Protein AF-A0A1Q8Y9C7-F1 (afdb_monomer_lite)

Foldseek 3Di:
DPPQDALVNDDPQLLVQLVVLVVVVPDDLVVSLVSSCVSSVHLVDDAAEPEEAEAECVVDPVCSPVVCVVVVVVQFLVQQQDAFNYKYWYWYQDPPRFIKIAMWTYRRPSPGTQPQRHPDIDRDDDDSRVSSSSSVSVVSVSSNVNSVQVVLQVLLLCLCVVVVDDAQDKQADFQDDDPDTFRIKGFHDADNNSSKTWIWTHHPPDPDTDIDIDRSNVVCVRSVVPDDD

Secondary structure (DSSP, 8-state):
-PPPPPGGGS-HHHHHHHHHHHHTT--SHHHHHHHHHHHHTS-SS--EEEEEEEE-GGG-TTTHHHHHHHHHHHHHHHHHTSPTTEEEEEEEEEGGGEEEEEEEEB-SSSSSB-TTTTT-EESS---HHHHHHHHHHHHHHHHHHHHHHHHHHHHHHHHHHHHT--TT-EEEEEEEETTEEEEEEEEEEEETTTTEEEEEEE-TT---EEEEEEEHHHHHHHTTTTS--

pLDDT: mean 89.14, std 10.24, range [36.0, 98.06]

Radius of gyration: 24.66 Å; chains: 1; bounding box: 60×43×64 Å

Sequence (229 aa):
MKSNPSLSDFPAAMVLACEAAIAAKLFYEDEFKAFVFKHMGGFGCESVLIVTLTLDEQVAAKDLWQSNRVLSKQLAAKVVASPRGHYALVRMILEGGRVSTKAYVSDGCGEGLATGGSFDSHDSDPLGQKVLERMIGYEIYQCRKAVEARNFQALCVDAIDRFKLAVGFVHKGAFSCGSGIFSTVVISEVFSESGSVKLHMTKRGSAKRYELTLGAHVFAERANLFAPV

Organism: NCBI:txid1111071

Structure (mmCIF, N/CA/C/O backbone):
data_AF-A0A1Q8Y9C7-F1
#
_entry.id   AF-A0A1Q8Y9C7-F1
#
loop_
_atom_site.group_PDB
_atom_site.id
_atom_site.type_symbol
_atom_site.label_atom_id
_atom_site.label_alt_id
_atom_site.label_comp_id
_atom_site.label_asym_id
_atom_site.label_entity_id
_atom_site.label_seq_id
_atom_site.pdbx_PDB_ins_code
_atom_site.Cartn_x
_atom_site.Cartn_y
_atom_site.Cartn_z
_atom_site.occupancy
_atom_site.B_iso_or_equiv
_atom_site.auth_seq_id
_atom_site.auth_comp_id
_atom_site.auth_asym_id
_atom_site.auth_atom_id
_atom_site.pdbx_PDB_model_num
ATOM 1 N N . MET A 1 1 ? 0.651 14.867 -0.160 1.00 36.00 1 MET A N 1
ATOM 2 C CA . MET A 1 1 ? 0.339 13.440 0.064 1.00 36.00 1 MET A CA 1
ATOM 3 C C . MET A 1 1 ? -0.629 13.027 -1.028 1.00 36.00 1 MET A C 1
ATOM 5 O O . MET A 1 1 ? -1.661 13.674 -1.131 1.00 36.00 1 MET A O 1
ATOM 9 N N . LYS A 1 2 ? -0.286 12.051 -1.883 1.00 49.41 2 LYS A N 1
ATOM 10 C CA . LYS A 1 2 ? -1.305 11.412 -2.733 1.00 49.41 2 LYS A CA 1
ATOM 11 C C . LYS A 1 2 ? -2.323 10.742 -1.797 1.00 49.41 2 LYS A C 1
ATOM 13 O O . LYS A 1 2 ? -1.925 10.283 -0.725 1.00 49.41 2 LYS A O 1
ATOM 18 N N . SER A 1 3 ? -3.603 10.763 -2.159 1.00 59.19 3 SER A N 1
ATOM 19 C CA . SER A 1 3 ? -4.651 9.994 -1.481 1.00 59.19 3 SER A CA 1
ATOM 20 C C . SER A 1 3 ? -4.219 8.533 -1.328 1.00 59.19 3 SER A C 1
ATOM 22 O O . SER A 1 3 ? -3.414 8.040 -2.123 1.00 59.19 3 SER A O 1
ATOM 24 N N . ASN A 1 4 ? -4.729 7.838 -0.305 1.00 70.75 4 ASN A N 1
ATOM 25 C CA . ASN A 1 4 ? -4.560 6.387 -0.242 1.00 70.75 4 ASN A CA 1
ATOM 26 C C . ASN A 1 4 ? -5.074 5.788 -1.562 1.00 70.75 4 ASN A C 1
ATOM 28 O O . ASN A 1 4 ? -6.158 6.188 -1.996 1.00 70.75 4 ASN A O 1
ATOM 32 N N . PRO A 1 5 ? -4.304 4.900 -2.209 1.00 79.12 5 PRO A N 1
ATOM 33 C CA . PRO A 1 5 ? -4.702 4.335 -3.487 1.00 79.12 5 PRO A CA 1
ATOM 34 C C . PRO A 1 5 ? -6.006 3.550 -3.325 1.00 79.12 5 PRO A C 1
ATOM 36 O O . PRO A 1 5 ? -6.176 2.797 -2.361 1.00 79.12 5 PRO A O 1
ATOM 39 N N . SER A 1 6 ? -6.929 3.759 -4.257 1.00 88.00 6 SER A N 1
ATOM 40 C CA . SER A 1 6 ? -8.182 3.018 -4.350 1.00 88.00 6 SER A CA 1
ATOM 41 C C . SER A 1 6 ? -7.930 1.673 -5.030 1.00 88.00 6 SER A C 1
ATOM 43 O O . SER A 1 6 ? -7.042 1.543 -5.868 1.00 88.00 6 SER A O 1
ATOM 45 N N . LEU A 1 7 ? -8.738 0.654 -4.726 1.00 91.56 7 LEU A N 1
ATOM 46 C CA . LEU A 1 7 ? -8.643 -0.635 -5.425 1.00 91.56 7 LEU A CA 1
ATOM 47 C C . LEU A 1 7 ? -8.954 -0.528 -6.923 1.00 91.56 7 LEU A C 1
ATOM 49 O O . LEU A 1 7 ? -8.473 -1.348 -7.698 1.00 91.56 7 LEU A O 1
ATOM 53 N N . SER A 1 8 ? -9.713 0.494 -7.326 1.00 90.44 8 SER A N 1
ATOM 54 C CA . SER A 1 8 ? -9.965 0.821 -8.735 1.00 90.44 8 SER A CA 1
ATOM 55 C C . SER A 1 8 ? -8.711 1.248 -9.497 1.00 90.44 8 SER A C 1
ATOM 57 O O . SER A 1 8 ? -8.727 1.242 -10.723 1.00 90.44 8 SER A O 1
ATOM 59 N N . ASP A 1 9 ? -7.643 1.617 -8.786 1.00 87.12 9 ASP A N 1
ATOM 60 C CA . ASP A 1 9 ? -6.397 2.098 -9.384 1.00 87.12 9 ASP A CA 1
ATOM 61 C C . ASP A 1 9 ? -5.494 0.934 -9.835 1.00 87.12 9 ASP A C 1
ATOM 63 O O . ASP A 1 9 ? -4.462 1.157 -10.467 1.00 87.12 9 ASP A O 1
ATOM 67 N N . PHE A 1 10 ? -5.861 -0.315 -9.512 1.00 89.75 10 PHE A N 1
ATOM 68 C CA . PHE A 1 10 ? -5.069 -1.508 -9.808 1.00 89.75 10 PHE A CA 1
ATOM 69 C C . PHE A 1 10 ? -5.777 -2.443 -10.799 1.00 89.75 10 PHE A C 1
ATOM 71 O O . PHE A 1 10 ? -7.006 -2.546 -10.796 1.00 89.75 10 PHE A O 1
ATOM 78 N N . PRO A 1 11 ? -5.022 -3.207 -11.615 1.00 90.06 11 PRO A N 1
ATOM 79 C CA . PRO A 1 11 ? -5.602 -4.244 -12.461 1.00 90.06 11 PRO A CA 1
ATOM 80 C C . PRO A 1 11 ? -6.385 -5.274 -11.638 1.00 90.06 11 PRO A C 1
ATOM 82 O O . PRO A 1 11 ? -5.891 -5.765 -10.622 1.00 90.06 11 PRO A O 1
ATOM 85 N N . ALA A 1 12 ? -7.560 -5.688 -12.120 1.00 92.88 12 ALA A N 1
ATOM 86 C CA . ALA A 1 12 ? -8.410 -6.657 -11.419 1.00 92.88 12 ALA A CA 1
ATOM 87 C C . ALA A 1 12 ? -7.674 -7.969 -11.080 1.00 92.88 12 ALA A C 1
ATOM 89 O O . ALA A 1 12 ? -7.828 -8.502 -9.984 1.00 92.88 12 ALA A O 1
ATOM 90 N N . ALA A 1 13 ? -6.811 -8.452 -11.981 1.00 94.31 13 ALA A N 1
ATOM 91 C CA . ALA A 1 13 ? -5.976 -9.630 -11.739 1.00 94.31 13 ALA A CA 1
ATOM 92 C C . ALA A 1 13 ? -5.002 -9.447 -10.559 1.00 94.31 13 ALA A C 1
ATOM 94 O O . ALA A 1 13 ? -4.782 -10.390 -9.804 1.00 94.31 13 ALA A O 1
ATOM 95 N N . MET A 1 14 ? -4.452 -8.241 -10.365 1.00 95.00 14 MET A N 1
ATOM 96 C CA . MET A 1 14 ? -3.584 -7.928 -9.225 1.00 95.00 14 MET A CA 1
ATOM 97 C C . MET A 1 14 ? -4.383 -7.922 -7.921 1.00 95.00 14 MET A C 1
ATOM 99 O O . MET A 1 14 ? -3.947 -8.525 -6.944 1.00 95.00 14 MET A O 1
ATOM 103 N N . VAL A 1 15 ? -5.569 -7.304 -7.921 1.00 96.38 15 VAL A N 1
ATOM 104 C CA . VAL A 1 15 ? -6.456 -7.273 -6.747 1.00 96.38 15 VAL A CA 1
ATOM 105 C C . VAL A 1 15 ? -6.829 -8.692 -6.316 1.00 96.38 15 VAL A C 1
ATOM 107 O O . VAL A 1 15 ? -6.601 -9.053 -5.163 1.00 96.38 15 VAL A O 1
ATOM 110 N N . LEU A 1 16 ? -7.306 -9.524 -7.249 1.00 96.50 16 LEU A N 1
ATOM 111 C CA . LEU A 1 16 ? -7.665 -10.923 -6.981 1.00 96.50 16 LEU A CA 1
ATOM 112 C C . LEU A 1 16 ? -6.467 -11.744 -6.482 1.00 96.50 16 LEU A C 1
ATOM 114 O O . LEU A 1 16 ? -6.594 -12.546 -5.557 1.00 96.50 16 LEU A O 1
ATOM 118 N N . ALA A 1 17 ? -5.283 -11.534 -7.061 1.00 97.25 17 ALA A N 1
ATOM 119 C CA . ALA A 1 17 ? -4.068 -12.214 -6.632 1.00 97.25 17 ALA A CA 1
ATOM 120 C C . ALA A 1 17 ? -3.621 -11.781 -5.223 1.00 97.25 17 ALA A C 1
ATOM 122 O O . ALA A 1 17 ? -3.217 -12.628 -4.425 1.00 97.25 17 ALA A O 1
ATOM 123 N N . CYS A 1 18 ? -3.728 -10.490 -4.886 1.00 97.38 18 CYS A N 1
ATOM 124 C CA . CYS A 1 18 ? -3.482 -9.983 -3.535 1.00 97.38 18 CYS A CA 1
ATOM 125 C C . CYS A 1 18 ? -4.473 -10.569 -2.521 1.00 97.38 18 CYS A C 1
ATOM 127 O O . CYS A 1 18 ? -4.059 -10.988 -1.442 1.00 97.38 18 CYS A O 1
ATOM 129 N N . GLU A 1 19 ? -5.762 -10.636 -2.858 1.00 97.31 19 GLU A N 1
ATOM 130 C CA . GLU A 1 19 ? -6.787 -11.264 -2.016 1.00 97.31 19 GLU A CA 1
ATOM 131 C C . GLU A 1 19 ? -6.475 -12.743 -1.758 1.00 97.31 19 GLU A C 1
ATOM 133 O O . GLU A 1 19 ? -6.491 -13.184 -0.607 1.00 97.31 19 GLU A O 1
ATOM 138 N N . ALA A 1 20 ? -6.114 -13.492 -2.803 1.00 97.50 20 ALA A N 1
ATOM 139 C CA . ALA A 1 20 ? -5.723 -14.893 -2.687 1.00 97.50 20 ALA A 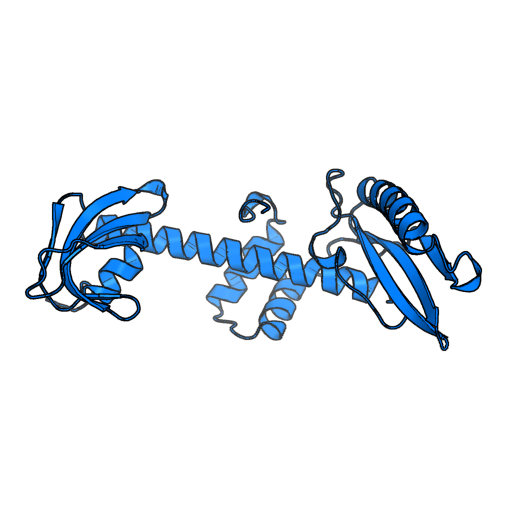CA 1
ATOM 140 C C . ALA A 1 20 ? -4.460 -15.080 -1.827 1.00 97.50 20 ALA A C 1
ATOM 142 O O . ALA A 1 20 ? -4.418 -15.977 -0.984 1.00 97.50 20 ALA A O 1
ATOM 143 N N . ALA A 1 21 ? -3.453 -14.214 -1.980 1.00 97.62 21 ALA A N 1
ATOM 144 C CA . ALA A 1 21 ? -2.228 -14.251 -1.179 1.00 97.62 21 ALA A CA 1
ATOM 145 C C . ALA A 1 21 ? -2.495 -13.980 0.314 1.00 97.62 21 ALA A C 1
ATOM 147 O O . ALA A 1 21 ? -1.948 -14.665 1.182 1.00 97.62 21 ALA A O 1
ATOM 148 N N . ILE A 1 22 ? -3.369 -13.011 0.619 1.00 96.88 22 ILE A N 1
ATOM 149 C CA . ILE A 1 22 ? -3.802 -12.707 1.991 1.00 96.88 22 ILE A CA 1
ATOM 150 C C . ILE A 1 22 ? -4.581 -13.890 2.579 1.00 96.88 22 ILE A C 1
ATOM 152 O O . ILE A 1 22 ? -4.311 -14.297 3.709 1.00 96.88 22 ILE A O 1
ATOM 156 N N . ALA A 1 23 ? -5.505 -14.483 1.816 1.00 96.69 23 ALA A N 1
ATOM 157 C CA . ALA A 1 23 ? -6.264 -15.658 2.245 1.00 96.69 23 ALA A CA 1
ATOM 158 C C . ALA A 1 23 ? -5.356 -16.874 2.514 1.00 96.69 23 ALA A C 1
ATOM 160 O O . ALA A 1 23 ? -5.581 -17.619 3.469 1.00 96.69 23 ALA A O 1
ATOM 161 N N . ALA A 1 24 ? -4.287 -17.028 1.727 1.00 96.88 24 ALA A N 1
ATOM 162 C CA . ALA A 1 24 ? -3.243 -18.031 1.925 1.00 96.88 24 ALA A CA 1
ATOM 163 C C . ALA A 1 24 ? -2.282 -17.715 3.091 1.00 96.88 24 ALA A C 1
ATOM 165 O O . ALA A 1 24 ? -1.396 -18.517 3.379 1.00 96.88 24 ALA A O 1
ATOM 166 N N . LYS A 1 25 ? -2.460 -16.579 3.784 1.00 96.06 25 LYS A N 1
ATOM 167 C CA . LYS A 1 25 ? -1.636 -16.126 4.918 1.00 96.06 25 LYS A CA 1
ATOM 168 C C . LYS A 1 25 ? -0.149 -15.998 4.574 1.00 96.06 25 LYS A C 1
ATOM 170 O O . LYS A 1 25 ? 0.713 -16.333 5.383 1.00 96.06 25 LYS A O 1
ATOM 175 N N . LEU A 1 26 ? 0.164 -15.497 3.379 1.00 95.56 26 LEU A N 1
ATOM 176 C CA . LEU A 1 26 ? 1.544 -15.192 3.006 1.00 95.56 26 LEU A CA 1
ATOM 177 C C . LEU A 1 26 ? 2.008 -13.920 3.721 1.00 95.56 26 LEU A C 1
ATOM 179 O O . LEU A 1 26 ? 1.550 -12.816 3.426 1.00 95.56 26 LEU A O 1
ATOM 183 N N . PHE A 1 27 ? 2.910 -14.078 4.689 1.00 88.44 27 PHE A N 1
ATOM 184 C CA . PHE A 1 27 ? 3.391 -12.963 5.506 1.00 88.44 27 PHE A CA 1
ATOM 185 C C . PHE A 1 27 ? 4.608 -12.268 4.891 1.00 88.44 27 PHE A C 1
ATOM 187 O O . PHE A 1 27 ? 4.658 -11.033 4.877 1.00 88.44 27 PHE A O 1
ATOM 194 N N . TYR A 1 28 ? 5.567 -13.043 4.377 1.00 92.75 28 TYR A N 1
ATOM 195 C CA . TYR A 1 28 ? 6.834 -12.527 3.863 1.00 92.75 28 TYR A CA 1
ATOM 196 C C . TYR A 1 28 ? 6.652 -11.798 2.532 1.00 92.75 28 TYR A C 1
ATOM 198 O O . TYR A 1 28 ? 5.967 -12.274 1.629 1.00 92.75 28 TYR A O 1
ATOM 206 N N . GLU A 1 29 ? 7.272 -10.622 2.415 1.00 91.31 29 GLU A N 1
ATOM 207 C CA . GLU A 1 29 ? 7.071 -9.718 1.279 1.00 91.31 29 GLU A CA 1
ATOM 208 C C . GLU A 1 29 ? 7.491 -10.345 -0.056 1.00 91.31 29 GLU A C 1
ATOM 210 O O . GLU A 1 29 ? 6.759 -10.225 -1.039 1.00 91.31 29 GLU A O 1
ATOM 215 N N . ASP A 1 30 ? 8.619 -11.054 -0.084 1.00 93.25 30 ASP A N 1
ATOM 216 C CA . ASP A 1 30 ? 9.133 -11.678 -1.306 1.00 93.25 30 ASP A CA 1
ATOM 217 C C . ASP A 1 30 ? 8.253 -12.848 -1.764 1.00 93.25 30 ASP A C 1
ATOM 219 O O . ASP A 1 30 ? 7.914 -12.942 -2.944 1.00 93.25 30 ASP A O 1
ATOM 223 N N . GLU A 1 31 ? 7.801 -13.693 -0.831 1.00 95.69 31 GLU A N 1
ATOM 224 C CA . GLU A 1 31 ? 6.862 -14.786 -1.118 1.00 95.69 31 GLU A CA 1
ATOM 225 C C . GLU A 1 31 ? 5.516 -14.249 -1.611 1.00 95.69 31 GLU A C 1
ATOM 227 O O . GLU A 1 31 ? 4.961 -14.751 -2.589 1.00 95.69 31 GLU A O 1
ATOM 232 N N . PHE A 1 32 ? 5.015 -13.186 -0.973 1.00 96.56 32 PHE A N 1
ATOM 233 C CA . PHE A 1 32 ? 3.782 -12.517 -1.369 1.00 96.56 32 PHE A CA 1
ATOM 234 C C . PHE A 1 32 ? 3.890 -11.958 -2.792 1.00 96.56 32 PHE A C 1
ATOM 236 O O . PHE A 1 32 ? 3.024 -12.214 -3.628 1.00 96.56 32 PHE A O 1
ATOM 243 N N . LYS A 1 33 ? 4.970 -11.226 -3.096 1.00 94.56 33 LYS A N 1
ATOM 244 C CA . LYS A 1 33 ? 5.211 -10.666 -4.433 1.00 94.56 33 LYS A CA 1
ATOM 245 C C . LYS A 1 33 ? 5.344 -11.760 -5.483 1.00 94.56 33 LYS A C 1
ATOM 247 O O . LYS A 1 33 ? 4.699 -11.661 -6.522 1.00 94.56 33 LYS A O 1
ATOM 252 N N . ALA A 1 34 ? 6.118 -12.810 -5.210 1.00 94.44 34 ALA A N 1
ATOM 253 C CA . ALA A 1 34 ? 6.285 -13.933 -6.127 1.00 94.44 34 ALA A CA 1
ATOM 254 C C . ALA A 1 34 ? 4.952 -14.649 -6.401 1.00 94.44 34 ALA A C 1
ATOM 256 O O . ALA A 1 34 ? 4.642 -14.966 -7.553 1.00 94.44 34 ALA A O 1
ATOM 257 N N . PHE A 1 35 ? 4.134 -14.855 -5.364 1.00 96.75 35 PHE A N 1
ATOM 258 C CA . PHE A 1 35 ? 2.802 -15.438 -5.501 1.00 96.75 35 PHE A CA 1
ATOM 259 C C . PHE A 1 35 ? 1.903 -14.571 -6.381 1.00 96.75 35 PHE A C 1
ATOM 261 O O . PHE A 1 35 ? 1.323 -15.079 -7.342 1.00 96.75 35 PHE A O 1
ATOM 268 N N . VAL A 1 36 ? 1.807 -13.273 -6.081 1.00 96.25 36 VAL A N 1
ATOM 269 C CA . VAL A 1 36 ? 0.956 -12.340 -6.830 1.00 96.25 36 VAL A CA 1
ATOM 270 C C . VAL A 1 36 ? 1.407 -12.249 -8.283 1.00 96.25 36 VAL A C 1
ATOM 272 O O . VAL A 1 36 ? 0.592 -12.399 -9.189 1.00 96.25 36 VAL A O 1
ATOM 275 N N . PHE A 1 37 ? 2.712 -12.109 -8.514 1.00 93.69 37 PHE A N 1
ATOM 276 C CA . PHE A 1 37 ? 3.293 -12.032 -9.850 1.00 93.69 37 PHE A CA 1
ATOM 277 C C . PHE A 1 37 ? 2.977 -13.271 -10.699 1.00 93.69 37 PHE A C 1
ATOM 279 O O . PHE A 1 37 ? 2.560 -13.154 -11.853 1.00 93.69 37 PHE A O 1
ATOM 286 N N . LYS A 1 38 ? 3.100 -14.467 -10.107 1.00 93.94 38 LYS A N 1
ATOM 287 C CA . LYS A 1 38 ? 2.729 -15.729 -10.759 1.00 93.94 38 LYS A CA 1
ATOM 288 C C . LYS A 1 38 ? 1.240 -15.775 -11.113 1.00 93.94 38 LYS A C 1
ATOM 290 O O . LYS A 1 38 ? 0.901 -16.191 -12.216 1.00 93.94 38 LYS A O 1
ATOM 295 N N . HIS A 1 39 ? 0.361 -15.348 -10.206 1.00 94.19 39 HIS A N 1
ATOM 296 C CA . HIS A 1 39 ? -1.092 -15.363 -10.426 1.00 94.19 39 HIS A CA 1
ATOM 297 C C . HIS A 1 39 ? -1.559 -14.318 -11.442 1.00 94.19 39 HIS A C 1
ATOM 299 O O . HIS A 1 39 ? -2.550 -14.540 -12.130 1.00 94.19 39 HIS A O 1
ATOM 305 N N . MET A 1 40 ? -0.830 -13.211 -11.577 1.00 93.56 40 MET A N 1
ATOM 306 C CA . MET A 1 40 ? -1.075 -12.210 -12.616 1.00 93.56 40 MET A CA 1
ATOM 307 C C . MET A 1 40 ? -0.631 -12.664 -14.016 1.00 93.56 40 MET A C 1
ATOM 309 O O . MET A 1 40 ? -1.033 -12.048 -14.999 1.00 93.56 40 MET A O 1
ATOM 313 N N . GLY A 1 41 ? 0.194 -13.713 -14.126 1.00 90.44 41 GLY A N 1
ATOM 314 C CA . GLY A 1 41 ? 0.745 -14.171 -15.404 1.00 90.44 41 GLY A CA 1
ATOM 315 C C . GLY A 1 41 ? 1.931 -13.341 -15.913 1.00 90.44 41 GLY A C 1
ATOM 316 O O . GLY A 1 41 ? 2.218 -13.363 -17.108 1.00 90.44 41 GLY A O 1
ATOM 317 N N . GLY A 1 42 ? 2.628 -12.616 -15.030 1.00 89.19 42 GLY A N 1
ATOM 318 C CA . GLY A 1 42 ? 3.805 -11.807 -15.366 1.00 89.19 42 GLY A CA 1
ATOM 319 C C . GLY A 1 42 ? 3.567 -10.296 -15.284 1.00 89.19 42 GLY A C 1
ATOM 320 O O . GLY A 1 42 ? 2.724 -9.825 -14.523 1.00 89.19 42 GLY A O 1
ATOM 321 N N . PHE A 1 43 ? 4.336 -9.518 -16.058 1.00 86.75 43 PHE A N 1
ATOM 322 C CA . PHE A 1 43 ? 4.332 -8.051 -15.959 1.00 86.75 43 PHE A CA 1
ATOM 323 C C . PHE A 1 43 ? 3.106 -7.369 -16.592 1.00 86.75 43 PHE A C 1
ATOM 325 O O . PH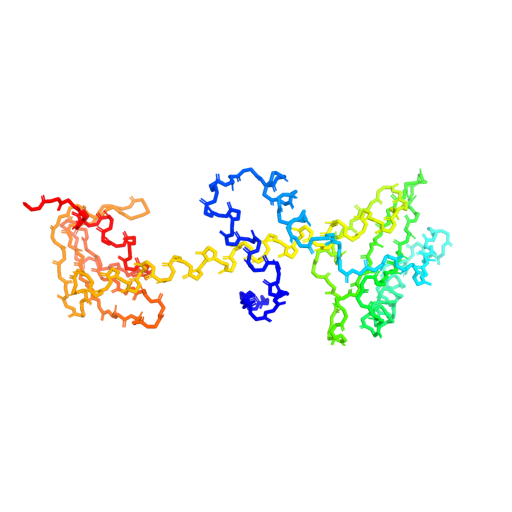E A 1 43 ? 2.850 -6.193 -16.333 1.00 86.75 43 PHE A O 1
ATOM 332 N N . GLY A 1 44 ? 2.377 -8.068 -17.469 1.00 84.62 44 GLY A N 1
ATOM 333 C CA . GLY A 1 44 ? 1.272 -7.485 -18.244 1.00 84.62 44 GLY A CA 1
ATOM 334 C C . GLY A 1 44 ? 1.698 -6.388 -19.234 1.00 84.62 44 GLY A C 1
ATOM 335 O O . GLY A 1 44 ? 0.846 -5.694 -19.778 1.00 84.62 44 GLY A O 1
ATOM 336 N N . CYS A 1 45 ? 3.003 -6.204 -19.445 1.00 88.56 45 CYS A N 1
ATOM 337 C CA . CYS A 1 45 ? 3.598 -5.260 -20.387 1.00 88.56 45 CYS A CA 1
ATOM 338 C C . CYS A 1 45 ? 5.018 -5.712 -20.763 1.00 88.56 45 CYS A C 1
ATOM 340 O O . CYS A 1 45 ? 5.644 -6.487 -20.035 1.00 88.56 45 CYS A O 1
ATOM 342 N N . GLU A 1 46 ? 5.519 -5.221 -21.894 1.00 91.19 46 GLU A N 1
ATOM 343 C CA . GLU A 1 46 ? 6.909 -5.413 -22.312 1.00 91.19 46 GLU A CA 1
ATOM 344 C C . GLU A 1 46 ? 7.787 -4.259 -21.821 1.00 91.19 46 GLU A C 1
ATOM 346 O O . GLU A 1 46 ? 7.344 -3.112 -21.726 1.00 91.19 46 GLU A O 1
ATOM 351 N N . SER A 1 47 ? 9.055 -4.553 -21.522 1.00 93.12 47 SER A N 1
ATOM 352 C CA . SER A 1 47 ? 10.021 -3.519 -21.154 1.00 93.12 47 SER A CA 1
ATOM 353 C C . SER A 1 47 ? 10.598 -2.874 -22.410 1.00 93.12 47 SER A C 1
ATOM 355 O O . SER A 1 47 ? 11.359 -3.519 -23.133 1.00 93.12 47 SER A O 1
ATOM 357 N N . VAL A 1 48 ? 10.296 -1.596 -22.637 1.00 95.38 48 VAL A N 1
ATOM 358 C CA . VAL A 1 48 ? 10.780 -0.854 -23.811 1.00 95.38 48 VAL A CA 1
ATOM 359 C C . VAL A 1 48 ? 11.611 0.345 -23.367 1.00 95.38 48 VAL A C 1
ATOM 361 O O . VAL A 1 48 ? 11.084 1.301 -22.797 1.00 95.38 48 VAL A O 1
ATOM 364 N N . LEU A 1 49 ? 12.920 0.308 -23.630 1.00 94.50 49 LEU A N 1
ATOM 365 C CA . LEU A 1 49 ? 13.802 1.446 -23.374 1.00 94.50 49 LEU A CA 1
ATOM 366 C C . LEU A 1 49 ? 13.575 2.521 -24.442 1.00 94.50 49 LEU A C 1
ATOM 368 O O . LEU A 1 49 ? 13.881 2.314 -25.612 1.00 94.50 49 LEU A O 1
ATOM 372 N N . ILE A 1 50 ? 13.088 3.686 -24.025 1.00 93.12 50 ILE A N 1
ATOM 373 C CA . ILE A 1 50 ? 12.922 4.857 -24.890 1.00 93.12 50 ILE A CA 1
ATOM 374 C C . ILE A 1 50 ? 14.287 5.490 -25.164 1.00 93.12 50 ILE A C 1
ATOM 376 O O . ILE A 1 50 ? 14.639 5.764 -26.309 1.00 93.12 50 ILE A O 1
ATOM 380 N N . VAL A 1 51 ? 15.038 5.788 -24.099 1.00 92.75 51 VAL A N 1
ATOM 381 C CA . VAL A 1 51 ? 16.328 6.481 -24.179 1.00 92.75 51 VAL A CA 1
ATOM 382 C C . VAL A 1 51 ? 17.098 6.367 -22.863 1.00 92.75 51 VAL A C 1
ATOM 384 O O . VAL A 1 51 ? 16.504 6.339 -21.782 1.00 92.75 51 VAL A O 1
ATOM 387 N N . THR A 1 52 ? 18.426 6.381 -22.964 1.00 91.19 52 THR A N 1
ATOM 388 C CA . THR A 1 52 ? 19.337 6.626 -21.840 1.00 91.19 52 THR A CA 1
ATOM 389 C C . THR A 1 52 ? 20.006 7.982 -22.033 1.00 91.19 52 THR A C 1
ATOM 391 O O . THR A 1 52 ? 20.705 8.198 -23.022 1.00 91.19 52 THR A O 1
ATOM 394 N N . LEU A 1 53 ? 19.803 8.905 -21.095 1.00 88.25 53 LEU A N 1
ATOM 395 C CA . LEU A 1 53 ? 20.522 10.177 -21.043 1.00 88.25 53 LEU A CA 1
ATOM 396 C C . LEU A 1 53 ? 21.728 10.031 -20.122 1.00 88.25 53 LEU A C 1
ATOM 398 O O . LEU A 1 53 ? 21.569 9.604 -18.982 1.00 88.25 53 LEU A O 1
ATOM 402 N N . THR A 1 54 ? 22.915 10.404 -20.598 1.00 87.94 54 THR A N 1
ATOM 403 C CA . THR A 1 54 ? 24.135 10.413 -19.778 1.00 87.94 54 THR A CA 1
ATOM 404 C C . THR A 1 54 ? 24.523 11.848 -19.445 1.00 87.94 54 THR A C 1
ATOM 406 O O . THR A 1 54 ? 24.645 12.682 -20.340 1.00 87.94 54 THR A O 1
ATOM 409 N N . LEU A 1 55 ? 24.702 12.127 -18.157 1.00 83.19 55 LEU A N 1
ATOM 410 C CA . LEU A 1 55 ? 25.205 13.386 -17.623 1.00 83.19 55 LEU A CA 1
ATOM 411 C C . LEU A 1 55 ? 26.616 13.141 -17.095 1.00 83.19 55 LEU A C 1
ATOM 413 O O . LEU A 1 55 ? 26.789 12.428 -16.106 1.00 83.19 55 LEU A O 1
ATOM 417 N N . ASP A 1 56 ? 27.599 13.709 -17.783 1.00 75.88 56 ASP A N 1
ATOM 418 C CA . ASP A 1 56 ? 28.998 13.697 -17.363 1.00 75.88 56 ASP A CA 1
ATOM 419 C C . ASP A 1 56 ? 29.292 14.946 -16.517 1.00 75.88 56 ASP A C 1
ATOM 421 O O . ASP A 1 56 ? 28.811 16.043 -16.812 1.00 75.88 56 ASP A O 1
ATOM 425 N N . GLU A 1 57 ? 30.085 14.783 -15.464 1.00 65.19 57 GLU A N 1
ATOM 426 C CA . GLU A 1 57 ? 30.586 15.855 -14.607 1.00 65.19 57 GLU A CA 1
ATOM 427 C C . GLU A 1 57 ? 31.342 16.936 -15.400 1.00 65.19 57 GLU A C 1
ATOM 429 O O . GLU A 1 57 ? 31.276 18.120 -15.053 1.00 65.19 57 GLU A O 1
ATOM 434 N N . GLN A 1 58 ? 31.956 16.566 -16.534 1.00 62.00 58 GLN A N 1
ATOM 435 C CA . GLN A 1 58 ? 32.598 17.519 -17.447 1.00 62.00 58 GLN A CA 1
ATOM 436 C C . GLN A 1 58 ? 31.614 18.520 -18.091 1.00 62.00 58 GLN A C 1
ATOM 438 O O . GLN A 1 58 ? 32.050 19.532 -18.637 1.00 62.00 58 GLN A O 1
ATOM 443 N N . VAL A 1 59 ? 30.295 18.287 -18.008 1.00 56.44 59 VAL A N 1
ATOM 444 C CA . VAL A 1 59 ? 29.263 19.098 -18.682 1.00 56.44 59 VAL A CA 1
ATOM 445 C C . VAL A 1 59 ? 28.740 20.283 -17.848 1.00 56.44 59 VAL A C 1
ATOM 447 O O . VAL A 1 59 ? 28.135 21.160 -18.449 1.00 56.44 59 VAL A O 1
ATOM 450 N N . ALA A 1 60 ? 29.005 20.398 -16.533 1.00 50.50 60 ALA A N 1
ATOM 451 C CA . ALA A 1 60 ? 29.047 21.687 -15.792 1.00 50.50 60 ALA A CA 1
ATOM 452 C C . ALA A 1 60 ? 29.041 21.496 -14.265 1.00 50.50 60 ALA A C 1
ATOM 454 O O . ALA A 1 60 ? 27.982 21.339 -13.652 1.00 50.50 60 ALA A O 1
ATOM 455 N N . ALA A 1 61 ? 30.188 21.705 -13.616 1.00 56.44 61 ALA A N 1
ATOM 456 C CA . ALA A 1 61 ? 30.324 21.709 -12.154 1.00 56.44 61 ALA A CA 1
ATOM 457 C C . ALA A 1 61 ? 29.529 22.824 -11.418 1.00 56.44 61 ALA A C 1
ATOM 459 O O . ALA A 1 61 ? 29.517 22.855 -10.189 1.00 56.44 61 ALA A O 1
ATOM 460 N N . LYS A 1 62 ? 28.841 23.734 -12.131 1.00 58.75 62 LYS A N 1
ATOM 461 C CA . LYS A 1 62 ? 27.955 24.756 -11.530 1.00 58.75 62 LYS A CA 1
ATOM 462 C C . LYS A 1 62 ? 26.457 24.576 -11.818 1.00 58.75 62 LYS A C 1
ATOM 464 O O . LYS A 1 62 ? 25.661 24.954 -10.965 1.00 58.75 62 LYS A O 1
ATOM 469 N N . ASP A 1 63 ? 26.076 23.924 -12.923 1.00 69.62 63 ASP A N 1
ATOM 470 C CA . ASP A 1 63 ? 24.673 23.816 -13.372 1.00 69.62 63 ASP A CA 1
ATOM 471 C C . ASP A 1 63 ? 24.183 22.374 -13.598 1.00 69.62 63 ASP A C 1
ATOM 473 O O . ASP A 1 63 ? 23.066 22.173 -14.087 1.00 69.62 63 ASP A O 1
ATOM 477 N N . LEU A 1 64 ? 24.959 21.352 -13.205 1.00 71.81 64 LEU A N 1
ATOM 478 C CA . LEU A 1 64 ? 24.587 19.935 -13.340 1.00 71.81 64 LEU A CA 1
ATOM 479 C C . LEU A 1 64 ? 23.194 19.647 -12.762 1.00 71.81 64 LEU A C 1
ATOM 481 O O . LEU A 1 64 ? 22.380 18.976 -13.387 1.00 71.81 64 LEU A O 1
ATOM 485 N N . TRP A 1 65 ? 22.884 20.200 -11.587 1.00 74.81 65 TRP A N 1
ATOM 486 C CA . TRP A 1 65 ? 21.599 19.992 -10.918 1.00 74.81 65 TRP A CA 1
ATOM 487 C C . TRP A 1 65 ? 20.428 20.656 -11.641 1.00 74.81 65 TRP A C 1
ATOM 489 O O . TRP A 1 65 ? 19.358 20.054 -11.754 1.00 74.81 65 TRP A O 1
ATOM 499 N N . GLN A 1 66 ? 20.616 21.879 -12.143 1.00 78.56 66 GLN A N 1
ATOM 500 C CA . GLN A 1 66 ? 19.577 22.577 -12.900 1.00 78.56 66 GLN A CA 1
ATOM 501 C C . GLN A 1 66 ? 19.339 21.889 -14.247 1.00 78.56 66 GLN A C 1
ATOM 503 O O . GLN A 1 66 ? 18.194 21.590 -14.588 1.00 78.56 66 GLN A O 1
ATOM 508 N N . SER A 1 67 ? 20.417 21.544 -14.951 1.00 76.31 67 SER A N 1
ATOM 509 C CA . SER A 1 67 ? 20.378 20.807 -16.217 1.00 76.31 67 SER A CA 1
ATOM 510 C C . SER A 1 67 ? 19.730 19.435 -16.041 1.00 76.31 67 SER A C 1
ATOM 512 O O . SER A 1 67 ? 18.816 19.084 -16.786 1.00 76.31 67 SER A O 1
ATOM 514 N N . ASN A 1 68 ? 20.102 18.696 -14.991 1.00 80.38 68 ASN A N 1
ATOM 515 C CA . ASN A 1 68 ? 19.483 17.421 -14.641 1.00 80.38 68 ASN A CA 1
ATOM 516 C C . ASN A 1 68 ? 17.987 17.583 -14.363 1.00 80.38 68 ASN A C 1
ATOM 518 O O . ASN A 1 68 ? 17.182 16.802 -14.857 1.00 80.38 68 ASN A O 1
ATOM 522 N N . ARG A 1 69 ? 17.581 18.615 -13.614 1.00 82.94 69 ARG A N 1
ATOM 523 C CA . ARG A 1 69 ? 16.165 18.869 -13.322 1.00 82.94 69 ARG A CA 1
ATOM 524 C C . ARG A 1 69 ? 15.362 19.155 -14.593 1.00 82.94 69 ARG A C 1
ATOM 526 O O . ARG A 1 69 ? 14.258 18.630 -14.732 1.00 82.94 69 ARG A O 1
ATOM 533 N N . VAL A 1 70 ? 15.892 19.971 -15.506 1.00 84.06 70 VAL A N 1
ATOM 534 C CA . VAL A 1 70 ? 15.233 20.298 -16.781 1.00 84.06 70 VAL A CA 1
ATOM 535 C C . VAL A 1 70 ? 15.135 19.061 -17.673 1.00 84.06 70 VAL A C 1
ATOM 537 O O . VAL A 1 70 ? 14.039 18.730 -18.128 1.00 84.06 70 VAL A O 1
ATOM 540 N N . LEU A 1 71 ? 16.243 18.341 -17.862 1.00 83.25 71 LEU A N 1
ATOM 541 C CA . LEU A 1 71 ? 16.295 17.133 -18.688 1.00 83.25 71 LEU A CA 1
ATOM 542 C C . LEU A 1 71 ? 15.419 16.019 -18.117 1.00 83.25 71 LEU A C 1
ATOM 544 O O . LEU A 1 71 ? 14.630 15.430 -18.848 1.00 83.25 71 LEU A O 1
ATOM 548 N N . SER A 1 72 ? 15.472 15.793 -16.805 1.00 84.94 72 SER A N 1
ATOM 549 C CA . SER A 1 72 ? 14.606 14.833 -16.115 1.00 84.94 72 SER A CA 1
ATOM 550 C C . SER A 1 72 ? 13.131 15.184 -16.285 1.00 84.94 72 SER A C 1
ATOM 552 O O . SER A 1 72 ? 12.317 14.295 -16.503 1.00 84.94 72 SER A O 1
ATOM 554 N N . LYS A 1 73 ? 12.760 16.473 -16.242 1.00 87.44 73 LYS A N 1
ATOM 555 C CA . LYS A 1 73 ? 11.370 16.904 -16.459 1.00 87.44 73 LYS A CA 1
ATOM 556 C C . LYS A 1 73 ? 10.910 16.652 -17.897 1.00 87.44 73 LYS A C 1
ATOM 558 O O . LYS A 1 73 ? 9.800 16.167 -18.101 1.00 87.44 73 LYS A O 1
ATOM 563 N N . GLN A 1 74 ? 11.745 16.971 -18.885 1.00 87.12 74 GLN A N 1
ATOM 564 C CA . GLN A 1 74 ? 11.441 16.708 -20.296 1.00 87.12 74 GLN A CA 1
ATOM 565 C C . GLN A 1 74 ? 11.345 15.207 -20.578 1.00 87.12 74 GLN A C 1
ATOM 567 O O . GLN A 1 74 ? 10.441 14.762 -21.283 1.00 87.12 74 GLN A O 1
ATOM 572 N N . LEU A 1 75 ? 12.257 14.425 -20.002 1.00 89.12 75 LEU A N 1
ATOM 573 C CA . LEU A 1 75 ? 12.273 12.980 -20.148 1.00 89.12 75 LEU A CA 1
ATOM 574 C C . LEU A 1 75 ? 11.057 12.337 -19.488 1.00 89.12 75 LEU A C 1
ATOM 576 O O . LEU A 1 75 ? 10.393 11.520 -20.117 1.00 89.12 75 LEU A O 1
ATOM 580 N N . ALA A 1 76 ? 10.728 12.753 -18.264 1.00 89.94 76 ALA A N 1
ATOM 581 C CA . ALA A 1 76 ? 9.529 12.311 -17.571 1.00 89.94 76 ALA A CA 1
ATOM 582 C C . ALA A 1 76 ? 8.285 12.571 -18.424 1.00 89.94 76 ALA A C 1
ATOM 584 O O . ALA A 1 76 ? 7.507 11.652 -18.622 1.00 89.94 76 ALA A O 1
ATOM 585 N N . ALA A 1 77 ? 8.134 13.763 -19.013 1.00 90.75 77 ALA A N 1
ATOM 586 C CA . ALA A 1 77 ? 6.996 14.060 -19.886 1.00 90.75 77 ALA A CA 1
ATOM 587 C C . ALA A 1 77 ? 6.901 13.110 -21.097 1.00 90.75 77 ALA A C 1
ATOM 589 O O . ALA A 1 77 ? 5.808 12.668 -21.441 1.00 90.75 77 ALA A O 1
ATOM 590 N N . LYS A 1 78 ? 8.036 12.746 -21.715 1.00 91.44 78 LYS A N 1
ATOM 591 C CA . LYS A 1 78 ? 8.065 11.755 -22.808 1.00 91.44 78 LYS A CA 1
ATOM 592 C C . LYS A 1 78 ? 7.666 10.358 -22.333 1.00 91.44 78 LYS A C 1
ATOM 594 O O . LYS A 1 78 ? 6.896 9.682 -23.008 1.00 91.44 78 LYS A O 1
ATOM 599 N N . VAL A 1 79 ? 8.183 9.935 -21.180 1.00 92.88 79 VAL A N 1
ATOM 600 C CA . VAL A 1 79 ? 7.865 8.625 -20.598 1.00 92.88 79 VAL A CA 1
ATOM 601 C C . VAL A 1 79 ? 6.385 8.550 -20.233 1.00 92.88 79 VAL A C 1
ATOM 603 O O . VAL A 1 79 ? 5.735 7.591 -20.615 1.00 92.88 79 VAL A O 1
ATOM 606 N N . VAL A 1 80 ? 5.829 9.576 -19.583 1.00 93.31 80 VAL A N 1
ATOM 607 C CA . VAL A 1 80 ? 4.404 9.643 -19.208 1.00 93.31 80 VAL A CA 1
ATOM 608 C C . VAL A 1 80 ? 3.484 9.465 -20.418 1.00 93.31 80 VAL A C 1
ATOM 610 O O . VAL A 1 80 ? 2.481 8.769 -20.329 1.00 93.31 80 VAL A O 1
ATOM 613 N N . ALA A 1 81 ? 3.841 10.047 -21.564 1.00 93.00 81 ALA A N 1
ATOM 614 C CA . ALA A 1 81 ? 3.072 9.913 -22.801 1.00 93.00 81 ALA A CA 1
ATOM 615 C C . ALA A 1 81 ? 3.230 8.544 -23.501 1.00 93.00 81 ALA A C 1
ATOM 617 O O . ALA A 1 81 ? 2.588 8.304 -24.521 1.00 93.00 81 ALA A O 1
ATOM 618 N N . SER A 1 82 ? 4.105 7.666 -23.005 1.00 94.06 82 SER A N 1
ATOM 619 C CA . SER A 1 82 ? 4.394 6.364 -23.616 1.00 94.06 82 SER A CA 1
ATOM 620 C C . SER A 1 82 ? 3.498 5.256 -23.044 1.00 94.06 82 SER A C 1
ATOM 622 O O . SER A 1 82 ? 3.005 5.391 -21.923 1.00 94.06 82 SER A O 1
ATOM 624 N N . PRO A 1 83 ? 3.306 4.127 -23.755 1.00 94.88 83 PRO A N 1
ATOM 625 C CA . PRO A 1 83 ? 2.575 2.984 -23.214 1.00 94.88 83 PRO A CA 1
ATOM 626 C C . PRO A 1 83 ? 3.211 2.430 -21.933 1.00 94.88 83 PRO A C 1
ATOM 628 O O . PRO A 1 83 ? 4.409 2.592 -21.684 1.00 94.88 83 PRO A O 1
ATOM 631 N N . ARG A 1 84 ? 2.414 1.712 -21.138 1.00 92.62 84 ARG A N 1
ATOM 632 C CA . ARG A 1 84 ? 2.879 1.051 -19.913 1.00 92.62 84 ARG A CA 1
ATOM 633 C C . ARG A 1 84 ? 4.109 0.177 -20.178 1.00 92.62 84 ARG A C 1
ATOM 635 O O . ARG A 1 84 ? 4.189 -0.493 -21.204 1.00 92.62 84 ARG A O 1
ATOM 642 N N . GLY A 1 85 ? 5.065 0.195 -19.252 1.00 91.31 85 GLY A N 1
ATOM 643 C CA . GLY A 1 85 ? 6.309 -0.577 -19.357 1.00 91.31 85 GLY A CA 1
ATOM 644 C C . GLY A 1 85 ? 7.399 0.077 -20.215 1.00 91.31 85 GLY A C 1
ATOM 645 O O . GLY A 1 85 ? 8.554 -0.354 -20.176 1.00 91.31 85 GLY A O 1
ATOM 646 N N . HIS A 1 86 ? 7.083 1.168 -20.923 1.00 94.88 86 HIS A N 1
ATOM 647 C CA . HIS A 1 86 ? 8.112 2.009 -21.522 1.00 94.88 86 HIS A CA 1
ATOM 648 C C . HIS A 1 86 ? 8.852 2.773 -20.431 1.00 94.88 86 HIS A C 1
ATOM 650 O O . HIS A 1 86 ? 8.242 3.308 -19.500 1.00 94.88 86 HIS A O 1
ATOM 656 N N . TYR A 1 87 ? 10.171 2.840 -20.551 1.00 94.19 87 TYR A N 1
ATOM 657 C CA . TYR A 1 87 ? 11.010 3.469 -19.549 1.00 94.19 87 TYR A CA 1
ATOM 658 C C . TYR A 1 87 ? 12.170 4.236 -20.166 1.00 94.19 87 TYR A C 1
ATOM 660 O O . TYR A 1 87 ? 12.564 4.019 -21.309 1.00 94.19 87 TYR A O 1
ATOM 668 N N . ALA A 1 88 ? 12.734 5.149 -19.390 1.00 93.62 88 ALA A N 1
ATOM 669 C CA . ALA A 1 88 ? 13.946 5.858 -19.739 1.00 93.62 88 ALA A CA 1
ATOM 670 C C . ALA A 1 88 ? 14.906 5.899 -18.558 1.00 93.62 88 ALA A C 1
ATOM 672 O O . ALA A 1 88 ? 14.490 5.828 -17.400 1.00 93.62 88 ALA A O 1
ATOM 673 N N . LEU A 1 89 ? 16.191 6.029 -18.863 1.00 91.81 89 LEU A N 1
ATOM 674 C CA . LEU A 1 89 ? 17.254 6.056 -17.871 1.00 91.81 89 LEU A CA 1
ATOM 675 C C . LEU A 1 89 ? 17.957 7.414 -17.882 1.00 91.81 89 LEU A C 1
ATOM 677 O O . LEU A 1 89 ? 18.225 7.979 -18.942 1.00 91.81 89 LEU A O 1
ATOM 681 N N . VAL A 1 90 ? 18.284 7.929 -16.701 1.00 89.69 90 VAL A N 1
ATOM 682 C CA . VAL A 1 90 ? 19.199 9.062 -16.525 1.00 89.69 90 VAL A CA 1
ATOM 683 C C . VAL A 1 90 ? 20.412 8.563 -15.767 1.00 89.69 90 VAL A C 1
ATOM 685 O O . VAL A 1 90 ? 20.346 8.331 -14.562 1.00 89.69 90 VAL A O 1
ATOM 688 N N . ARG A 1 91 ? 21.512 8.394 -16.491 1.00 89.81 91 ARG A N 1
ATOM 689 C CA . ARG A 1 91 ? 22.811 7.985 -15.977 1.00 89.81 91 ARG A CA 1
ATOM 690 C C . ARG A 1 91 ? 23.619 9.224 -15.612 1.00 89.81 91 ARG A C 1
ATOM 692 O O . ARG A 1 91 ? 23.890 10.065 -16.460 1.00 89.81 91 ARG A O 1
ATOM 699 N N . MET A 1 92 ? 24.016 9.335 -14.355 1.00 87.38 92 MET A N 1
ATOM 700 C CA . MET A 1 92 ? 24.886 10.393 -13.847 1.00 87.38 92 MET A CA 1
ATOM 701 C C . MET A 1 92 ? 26.259 9.799 -13.553 1.00 87.38 92 MET A C 1
ATOM 703 O O . MET A 1 92 ? 26.356 8.823 -12.807 1.00 87.38 92 MET A O 1
ATOM 707 N N . ILE A 1 93 ? 27.303 10.382 -14.135 1.00 86.75 93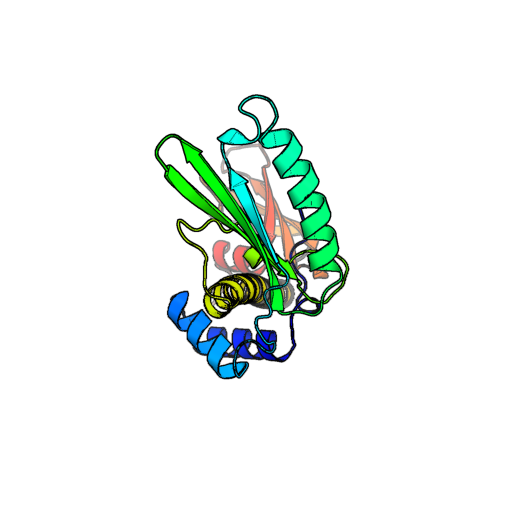 ILE A N 1
ATOM 708 C CA . ILE A 1 93 ? 28.697 10.077 -13.813 1.00 86.75 93 ILE A CA 1
ATOM 709 C C . ILE A 1 93 ? 29.155 11.139 -12.812 1.00 86.75 93 ILE A C 1
ATOM 711 O O . ILE A 1 93 ? 29.116 12.331 -13.100 1.00 86.75 93 ILE A O 1
ATOM 715 N N . LEU A 1 94 ? 29.499 10.694 -11.609 1.00 82.44 94 LEU A N 1
ATOM 716 C CA . LEU A 1 94 ? 29.924 11.513 -10.480 1.00 82.44 94 LEU A CA 1
ATOM 717 C C . LEU A 1 94 ? 31.451 11.471 -10.332 1.00 82.44 94 LEU A C 1
ATOM 719 O O . LEU A 1 94 ? 32.117 10.590 -10.890 1.00 82.44 94 LEU A O 1
ATOM 723 N N . GLU A 1 95 ? 31.971 12.357 -9.480 1.00 77.81 95 GLU A N 1
ATOM 724 C CA . GLU A 1 95 ? 33.392 12.439 -9.145 1.00 77.81 95 GLU A CA 1
ATOM 725 C C . GLU A 1 95 ? 33.979 11.074 -8.758 1.00 77.81 95 GLU A C 1
ATOM 727 O O . GLU A 1 95 ? 33.381 10.274 -8.024 1.00 77.81 95 GLU A O 1
ATOM 732 N N . GLY A 1 96 ? 35.165 10.783 -9.294 1.00 81.94 96 GLY A N 1
ATOM 733 C CA . GLY A 1 96 ? 35.833 9.495 -9.109 1.00 81.94 96 GLY A CA 1
ATOM 734 C C . GLY A 1 96 ? 35.239 8.351 -9.940 1.00 81.94 96 GLY A C 1
ATOM 735 O O . GLY A 1 96 ? 35.507 7.189 -9.640 1.00 81.94 96 GLY A O 1
ATOM 736 N N . GLY A 1 97 ? 34.430 8.654 -10.964 1.00 81.94 97 GLY A N 1
ATOM 737 C CA . GLY A 1 97 ? 33.888 7.671 -11.908 1.00 81.94 97 GLY A CA 1
ATOM 738 C C . GLY A 1 97 ? 32.704 6.864 -11.372 1.00 81.94 97 GLY A C 1
ATOM 739 O O . GLY A 1 97 ? 32.318 5.860 -11.975 1.00 81.94 97 GLY A O 1
ATOM 740 N N . ARG A 1 98 ? 32.116 7.276 -10.242 1.00 85.00 98 ARG A N 1
ATOM 741 C CA . ARG A 1 98 ? 30.922 6.628 -9.682 1.00 85.00 98 ARG A CA 1
ATOM 742 C C . ARG A 1 98 ? 29.728 6.862 -10.601 1.00 85.00 98 ARG A C 1
ATOM 744 O O . ARG A 1 98 ? 29.534 7.967 -11.092 1.00 85.00 98 ARG A O 1
ATOM 751 N N . VAL A 1 99 ? 28.902 5.842 -10.802 1.00 87.75 99 VAL A N 1
ATOM 752 C CA . VAL A 1 99 ? 27.720 5.928 -11.667 1.00 87.75 99 VAL A CA 1
ATOM 753 C C . VAL A 1 99 ? 26.460 5.819 -10.821 1.00 87.75 99 VAL A C 1
ATOM 755 O O . VAL A 1 99 ? 26.374 4.969 -9.942 1.00 87.75 99 VAL A O 1
ATOM 758 N N . SER A 1 100 ? 25.480 6.674 -11.099 1.00 88.31 100 SER A N 1
ATOM 759 C CA . SER A 1 100 ? 24.132 6.568 -10.547 1.00 88.31 100 SER A CA 1
ATOM 760 C C . SER A 1 100 ? 23.112 6.689 -11.670 1.00 88.31 100 SER A C 1
ATOM 762 O O . SER A 1 100 ? 23.021 7.728 -12.323 1.00 88.31 100 SER A O 1
ATOM 764 N N . THR A 1 101 ? 22.339 5.634 -11.894 1.00 89.88 101 THR A N 1
ATOM 765 C CA . THR A 1 101 ? 21.312 5.573 -12.933 1.00 89.88 101 THR A CA 1
ATOM 766 C C . THR A 1 101 ? 19.927 5.619 -12.301 1.00 89.88 101 THR A C 1
ATOM 768 O O . THR A 1 101 ? 19.594 4.783 -11.466 1.00 89.88 101 THR A O 1
ATOM 771 N N . LYS A 1 102 ? 19.107 6.589 -12.704 1.00 89.38 102 LYS A N 1
ATOM 772 C CA . LYS A 1 102 ? 17.693 6.703 -12.320 1.00 89.38 102 LYS A CA 1
ATOM 773 C C . LYS A 1 102 ? 16.802 6.176 -13.428 1.00 89.38 102 LYS A C 1
ATOM 775 O O . LYS A 1 102 ? 17.048 6.491 -14.592 1.00 89.38 102 LYS A O 1
ATOM 780 N N . ALA A 1 103 ? 15.761 5.436 -13.071 1.00 91.75 103 ALA A N 1
ATOM 781 C CA . ALA A 1 103 ? 14.759 4.972 -14.021 1.00 91.75 103 ALA A CA 1
ATOM 782 C C . ALA A 1 103 ? 13.480 5.816 -13.944 1.00 91.75 103 ALA A C 1
ATOM 784 O O . ALA A 1 103 ? 13.030 6.215 -12.877 1.00 91.75 103 ALA A O 1
ATOM 785 N N . TYR A 1 104 ? 12.874 6.071 -15.096 1.00 92.06 104 TYR A N 1
ATOM 786 C CA . TYR A 1 104 ? 11.547 6.659 -15.233 1.00 92.06 104 TYR A CA 1
ATOM 787 C C . TYR A 1 104 ? 10.694 5.672 -16.007 1.00 92.06 104 TYR A C 1
ATOM 789 O O . TYR A 1 104 ? 11.092 5.291 -17.101 1.00 92.06 104 TYR A O 1
ATOM 797 N N . VAL A 1 105 ? 9.544 5.265 -15.474 1.00 93.50 105 VAL A N 1
ATOM 798 C CA . VAL A 1 105 ? 8.691 4.239 -16.098 1.00 93.50 105 VAL A CA 1
ATOM 799 C C . VAL A 1 105 ? 7.284 4.784 -16.285 1.00 93.50 105 VAL A C 1
ATOM 801 O O . VAL A 1 105 ? 6.765 5.452 -15.390 1.00 93.50 105 VAL A O 1
ATOM 804 N N . SER A 1 106 ? 6.679 4.514 -17.438 1.00 92.56 106 SER A N 1
ATOM 805 C CA . SER A 1 106 ? 5.288 4.863 -17.715 1.00 92.56 106 SER A CA 1
ATOM 806 C C . SER A 1 106 ? 4.336 3.885 -17.035 1.00 92.56 106 SER A C 1
ATOM 808 O O . SER A 1 106 ? 4.510 2.668 -17.151 1.00 92.56 106 SER A O 1
ATOM 810 N N . ASP A 1 107 ? 3.299 4.410 -16.381 1.00 89.12 107 ASP A N 1
ATOM 811 C CA . ASP A 1 107 ? 2.176 3.608 -15.886 1.00 89.12 107 ASP A CA 1
ATOM 812 C C . ASP A 1 107 ? 1.151 3.274 -16.986 1.00 89.12 107 ASP A C 1
ATOM 814 O O . ASP A 1 107 ? 0.349 2.355 -16.804 1.00 89.12 107 ASP A O 1
ATOM 818 N N . GLY A 1 108 ? 1.238 3.952 -18.139 1.00 89.12 108 GLY A N 1
ATOM 819 C CA . GLY A 1 108 ? 0.338 3.832 -19.285 1.00 89.12 108 GLY A CA 1
ATOM 820 C C . GLY A 1 108 ? -0.932 4.680 -19.207 1.00 89.12 108 GLY A C 1
ATOM 821 O O . GLY A 1 108 ? -1.726 4.636 -20.143 1.00 89.12 108 GLY A O 1
ATOM 822 N N . CYS A 1 109 ? -1.129 5.451 -18.135 1.00 86.38 109 CYS A N 1
ATOM 823 C CA . CYS A 1 109 ? -2.330 6.260 -17.922 1.00 86.38 109 CYS A CA 1
ATOM 824 C C . CYS A 1 109 ? -2.204 7.681 -18.493 1.00 86.38 109 CYS A C 1
ATOM 826 O O . CYS A 1 109 ? -3.195 8.397 -18.574 1.00 86.38 109 CYS A O 1
ATOM 828 N N . GLY A 1 110 ? -0.999 8.116 -18.879 1.00 83.25 110 GLY A N 1
ATOM 829 C CA . GLY A 1 110 ? -0.770 9.445 -19.463 1.00 83.25 110 GLY A CA 1
ATOM 830 C C . GLY A 1 110 ? -0.770 10.601 -18.456 1.00 83.25 110 GLY A C 1
ATOM 831 O O . GLY A 1 110 ? -0.508 11.742 -18.835 1.00 83.25 110 GLY A O 1
ATOM 832 N N . GLU A 1 111 ? -1.027 10.327 -17.176 1.00 84.44 111 GLU A N 1
ATOM 833 C CA . GLU A 1 111 ? -1.118 11.343 -16.121 1.00 84.44 111 GLU A CA 1
ATOM 834 C C . GLU A 1 111 ? 0.152 11.438 -15.266 1.00 84.44 111 GLU A C 1
ATOM 836 O O . GLU A 1 111 ? 0.417 12.467 -14.636 1.00 84.44 111 GLU A O 1
ATOM 841 N N . GLY A 1 112 ? 0.961 10.377 -15.227 1.00 86.25 112 GLY A N 1
ATOM 842 C CA . GLY A 1 112 ? 2.113 10.313 -14.344 1.00 86.25 112 GLY A CA 1
ATOM 843 C C . GLY A 1 112 ? 3.082 9.180 -14.647 1.00 86.25 112 GLY A C 1
ATOM 844 O O . GLY A 1 112 ? 2.902 8.367 -15.545 1.00 86.25 112 GLY A O 1
ATOM 845 N N . LEU A 1 113 ? 4.194 9.201 -13.916 1.00 88.69 113 LEU A N 1
ATOM 846 C CA . LEU A 1 113 ? 5.144 8.098 -13.901 1.00 88.69 113 LEU A CA 1
ATOM 847 C C . LEU A 1 113 ? 4.656 7.038 -12.925 1.00 88.69 113 LEU A C 1
ATOM 849 O O . LEU A 1 113 ? 4.099 7.365 -11.870 1.00 88.69 113 LEU A O 1
ATOM 853 N N . ALA A 1 114 ? 4.989 5.787 -13.214 1.00 87.00 114 ALA A N 1
ATOM 854 C CA . ALA A 1 114 ? 4.721 4.696 -12.306 1.00 87.00 114 ALA A CA 1
ATOM 855 C C . ALA A 1 114 ? 5.434 4.917 -10.964 1.00 87.00 114 ALA A C 1
ATOM 857 O O . ALA A 1 114 ? 6.627 5.235 -10.889 1.00 87.00 114 ALA A O 1
ATOM 858 N N . THR A 1 115 ? 4.685 4.739 -9.877 1.00 78.31 115 THR A N 1
ATOM 859 C CA . THR A 1 115 ? 5.146 5.107 -8.531 1.00 78.31 115 THR A CA 1
ATOM 860 C C . THR A 1 115 ? 6.328 4.254 -8.060 1.00 78.31 115 THR A C 1
ATOM 862 O O . THR A 1 115 ? 7.167 4.748 -7.316 1.00 78.31 115 THR A O 1
ATOM 865 N N . GLY A 1 116 ? 6.432 3.004 -8.526 1.00 69.25 116 GLY A N 1
ATOM 866 C CA . GLY A 1 116 ? 7.542 2.110 -8.185 1.00 69.25 116 GLY A CA 1
ATOM 867 C C . GLY A 1 116 ? 8.866 2.403 -8.892 1.00 69.25 116 GLY A C 1
ATOM 868 O O . GLY A 1 116 ? 9.882 1.870 -8.472 1.00 69.25 116 GLY A O 1
ATOM 869 N N . GLY A 1 117 ? 8.876 3.234 -9.942 1.00 62.41 117 GLY A N 1
ATOM 870 C CA . GLY A 1 117 ? 10.101 3.586 -10.673 1.00 62.41 117 GLY A CA 1
ATOM 871 C C . GLY A 1 117 ? 10.669 4.961 -10.320 1.00 62.41 117 GLY A C 1
ATOM 872 O O . GLY A 1 117 ? 11.856 5.198 -10.490 1.00 62.41 117 GLY A O 1
ATOM 873 N N . SER A 1 118 ? 9.849 5.877 -9.802 1.00 59.44 118 SER A N 1
ATOM 874 C CA . SER A 1 118 ? 10.176 7.310 -9.725 1.00 59.44 118 SER A CA 1
ATOM 875 C C . SER A 1 118 ? 11.301 7.697 -8.754 1.00 59.44 118 SER A C 1
ATOM 877 O O . SER A 1 118 ? 11.785 8.831 -8.819 1.00 59.44 118 SER A O 1
ATOM 879 N N . PHE A 1 119 ? 11.736 6.783 -7.882 1.00 62.97 119 PHE A N 1
ATOM 880 C CA . PHE A 1 119 ? 12.774 7.031 -6.874 1.00 62.97 119 PHE A CA 1
ATOM 881 C C . PHE A 1 119 ? 13.912 6.007 -6.878 1.00 62.97 119 PHE A C 1
ATOM 883 O O . PHE A 1 119 ? 14.791 6.087 -6.020 1.00 62.97 119 PHE A O 1
ATOM 890 N N . ASP A 1 120 ? 13.928 5.078 -7.833 1.00 71.75 120 ASP A N 1
ATOM 891 C CA . ASP A 1 120 ? 14.954 4.043 -7.872 1.00 71.75 120 ASP A CA 1
ATOM 892 C C . ASP A 1 120 ? 16.249 4.579 -8.491 1.00 71.75 120 ASP A C 1
ATOM 894 O O . ASP A 1 120 ? 16.267 5.160 -9.581 1.00 71.75 120 ASP A O 1
ATOM 898 N N . SER A 1 121 ? 17.346 4.377 -7.763 1.00 81.38 121 SER A N 1
ATOM 899 C CA . SER A 1 121 ? 18.708 4.626 -8.224 1.00 81.38 121 SER A CA 1
ATOM 900 C C . SER A 1 121 ? 19.495 3.323 -8.257 1.00 81.38 121 SER A C 1
ATOM 902 O O . SER A 1 121 ? 19.415 2.515 -7.331 1.00 81.38 121 SER A O 1
ATOM 904 N N . HIS A 1 122 ? 20.288 3.146 -9.303 1.00 85.12 122 HIS A N 1
ATOM 905 C CA . HIS A 1 122 ? 21.104 1.965 -9.536 1.00 85.12 122 HIS A CA 1
ATOM 906 C C . HIS A 1 122 ? 22.568 2.357 -9.728 1.00 85.12 122 HIS A C 1
ATOM 908 O O . HIS A 1 122 ? 22.858 3.388 -10.328 1.00 85.12 122 HIS A O 1
ATOM 914 N N . ASP A 1 123 ? 23.487 1.498 -9.293 1.00 85.81 123 ASP A N 1
ATOM 915 C CA . ASP A 1 123 ? 24.934 1.714 -9.463 1.00 85.81 123 ASP A CA 1
ATOM 916 C C . ASP A 1 123 ? 25.438 1.304 -10.865 1.00 85.81 123 ASP A C 1
ATOM 918 O O . ASP A 1 123 ? 26.623 1.379 -11.179 1.00 85.81 123 ASP A O 1
ATOM 922 N N . SER A 1 124 ? 24.530 0.822 -11.716 1.00 86.75 124 SER A N 1
ATOM 923 C CA . SER A 1 124 ? 24.749 0.454 -13.118 1.00 86.75 124 SER A CA 1
ATOM 924 C C . SER A 1 124 ? 23.428 0.534 -13.881 1.00 86.75 124 SER A C 1
ATOM 926 O O . SER A 1 124 ? 22.361 0.616 -13.268 1.00 86.75 124 SER A O 1
ATOM 928 N N . ASP A 1 125 ? 23.484 0.499 -15.211 1.00 88.50 125 ASP A N 1
ATOM 929 C CA . ASP A 1 125 ? 22.281 0.556 -16.039 1.00 88.50 125 ASP A CA 1
ATOM 930 C C . ASP A 1 125 ? 21.443 -0.724 -15.846 1.00 88.50 125 ASP A C 1
ATOM 932 O O . ASP A 1 125 ? 21.906 -1.822 -16.175 1.00 88.50 125 ASP A O 1
ATOM 936 N N . PRO A 1 126 ? 20.225 -0.627 -15.275 1.00 89.88 126 PRO A N 1
ATOM 937 C CA . PRO A 1 126 ? 19.398 -1.799 -15.033 1.00 89.88 126 PRO A CA 1
ATOM 938 C C . PRO A 1 126 ? 18.850 -2.351 -16.354 1.00 89.88 126 PRO A C 1
ATOM 940 O O . PRO A 1 126 ? 18.478 -1.606 -17.263 1.00 89.88 126 PRO A O 1
ATOM 943 N N . LEU A 1 127 ? 18.717 -3.676 -16.430 1.00 90.94 127 LEU A N 1
ATOM 944 C CA . LEU A 1 127 ? 17.950 -4.320 -17.496 1.00 90.94 127 LEU A CA 1
ATOM 945 C C . LEU A 1 127 ? 16.464 -3.955 -17.378 1.00 90.94 127 LEU A C 1
ATOM 947 O O . LEU A 1 127 ? 15.954 -3.774 -16.270 1.00 90.94 127 LEU A O 1
ATOM 951 N N . GLY A 1 128 ? 15.755 -3.921 -18.509 1.00 89.69 128 GLY A N 1
ATOM 952 C CA . GLY A 1 128 ? 14.332 -3.562 -18.554 1.00 89.69 128 GLY A CA 1
ATOM 953 C C . GLY A 1 128 ? 13.459 -4.415 -17.635 1.00 89.69 128 GLY A C 1
ATOM 954 O O . GLY A 1 128 ? 12.616 -3.878 -16.923 1.00 89.69 128 GLY A O 1
ATOM 955 N N . GLN A 1 129 ? 13.737 -5.718 -17.542 1.00 91.56 129 GLN A N 1
ATOM 956 C CA . GLN A 1 129 ? 13.053 -6.606 -16.602 1.00 91.56 129 GLN A CA 1
ATOM 957 C C . GLN A 1 129 ? 13.171 -6.118 -15.150 1.00 91.56 129 GLN A C 1
ATOM 959 O O . GLN A 1 129 ? 12.166 -6.018 -14.454 1.00 91.56 129 GLN A O 1
ATOM 964 N N . LYS A 1 130 ? 14.375 -5.740 -14.706 1.00 91.31 130 LYS A N 1
ATOM 965 C CA . LYS A 1 130 ? 14.618 -5.259 -13.337 1.00 91.31 130 LYS A CA 1
ATOM 966 C C . LYS A 1 130 ? 13.870 -3.953 -13.049 1.00 91.31 130 LYS A C 1
ATOM 968 O O . LYS A 1 130 ? 13.395 -3.744 -11.935 1.00 91.31 130 LYS A O 1
ATOM 973 N N . VAL A 1 131 ? 13.750 -3.088 -14.057 1.00 91.88 131 VAL A N 1
ATOM 974 C CA . VAL A 1 131 ? 12.966 -1.847 -13.975 1.00 91.88 131 VAL A CA 1
ATOM 975 C C . VAL A 1 131 ? 11.476 -2.160 -13.783 1.00 91.88 131 VAL A C 1
ATOM 977 O O . VAL A 1 131 ? 10.831 -1.578 -12.909 1.00 91.88 131 VAL A O 1
ATOM 980 N N . LEU A 1 132 ? 10.932 -3.121 -14.538 1.00 92.00 132 LEU A N 1
ATOM 981 C CA . LEU A 1 132 ? 9.532 -3.534 -14.394 1.00 92.00 132 LEU A CA 1
ATOM 982 C C . LEU A 1 132 ? 9.258 -4.282 -13.084 1.00 92.00 132 LEU A C 1
ATOM 984 O O . LEU A 1 132 ? 8.220 -4.053 -12.468 1.00 92.00 132 LEU A O 1
ATOM 988 N N . GLU A 1 133 ? 10.178 -5.129 -12.615 1.00 91.31 133 GLU A N 1
ATOM 989 C CA . GLU A 1 133 ? 10.073 -5.812 -11.314 1.00 91.31 133 GLU A CA 1
ATOM 990 C C . GLU A 1 133 ? 9.916 -4.819 -10.167 1.00 91.31 133 GLU A C 1
ATOM 992 O O . GLU A 1 133 ? 9.099 -5.027 -9.268 1.00 91.31 133 GLU A O 1
ATOM 997 N N . ARG A 1 134 ? 10.652 -3.706 -10.212 1.00 90.06 134 ARG A N 1
ATOM 998 C CA . ARG A 1 134 ? 10.533 -2.637 -9.219 1.00 90.06 134 ARG A CA 1
ATOM 999 C C . ARG A 1 134 ? 9.214 -1.888 -9.321 1.00 90.06 134 ARG A C 1
ATOM 1001 O O . ARG A 1 134 ? 8.533 -1.734 -8.304 1.00 90.06 134 ARG A O 1
ATOM 1008 N N . MET A 1 135 ? 8.817 -1.510 -10.538 1.00 91.25 135 MET A N 1
ATOM 1009 C CA . MET A 1 135 ? 7.522 -0.882 -10.798 1.00 91.25 135 MET A CA 1
ATOM 1010 C C . MET A 1 135 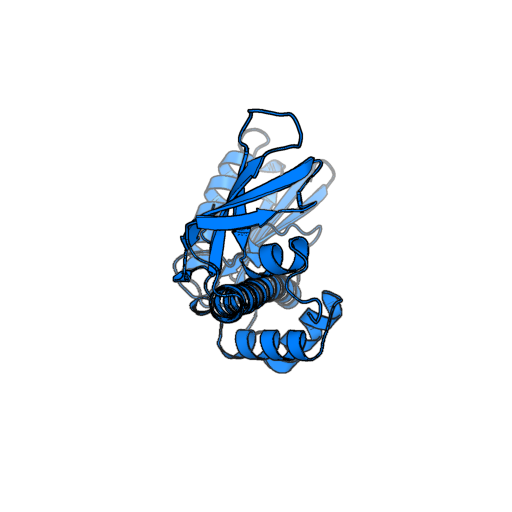? 6.370 -1.717 -10.225 1.00 91.25 135 MET A C 1
ATOM 1012 O O . MET A 1 135 ? 5.617 -1.236 -9.378 1.00 91.25 135 MET A O 1
ATOM 1016 N N . ILE A 1 136 ? 6.271 -2.978 -10.650 1.00 91.69 136 ILE A N 1
ATOM 1017 C CA . ILE A 1 136 ? 5.173 -3.869 -10.269 1.00 91.69 136 ILE A CA 1
ATOM 1018 C C . ILE A 1 136 ? 5.278 -4.276 -8.805 1.00 91.69 136 ILE A C 1
ATOM 1020 O O . ILE A 1 136 ? 4.269 -4.327 -8.112 1.00 91.69 136 ILE A O 1
ATOM 1024 N N . GLY A 1 137 ? 6.485 -4.511 -8.288 1.00 92.44 137 GLY A N 1
ATOM 1025 C CA . GLY A 1 137 ? 6.680 -4.839 -6.879 1.00 92.44 137 GLY A CA 1
ATOM 1026 C C . GLY A 1 137 ? 6.122 -3.764 -5.944 1.00 92.44 137 GLY A C 1
ATOM 1027 O O . GLY A 1 137 ? 5.549 -4.095 -4.904 1.00 92.44 137 GLY A O 1
ATOM 1028 N N . TYR A 1 138 ? 6.243 -2.488 -6.315 1.00 91.31 138 TYR A N 1
ATOM 1029 C CA . TYR A 1 138 ? 5.656 -1.389 -5.550 1.00 91.31 138 TYR A CA 1
ATOM 1030 C C . TYR A 1 138 ? 4.134 -1.284 -5.720 1.00 91.31 138 TYR A C 1
ATOM 1032 O O . TYR A 1 138 ? 3.426 -1.009 -4.753 1.00 91.31 138 TYR A O 1
ATOM 1040 N N . GLU A 1 139 ? 3.609 -1.525 -6.921 1.00 91.50 139 GLU A N 1
ATOM 1041 C CA . GLU A 1 139 ? 2.160 -1.573 -7.146 1.00 91.50 139 GLU A CA 1
ATOM 1042 C C . GLU A 1 139 ? 1.505 -2.712 -6.360 1.00 91.50 139 GLU A C 1
ATOM 1044 O O . GLU A 1 139 ? 0.505 -2.475 -5.692 1.00 91.50 139 GLU A O 1
ATOM 1049 N N . ILE A 1 140 ? 2.110 -3.906 -6.336 1.00 93.94 140 ILE A N 1
ATOM 1050 C CA . ILE A 1 140 ? 1.664 -5.036 -5.506 1.00 93.94 140 ILE A CA 1
ATOM 1051 C C . ILE A 1 140 ? 1.641 -4.633 -4.030 1.00 93.94 140 ILE A C 1
ATOM 1053 O O . ILE A 1 140 ? 0.680 -4.930 -3.324 1.00 93.94 140 ILE A O 1
ATOM 1057 N N . TYR A 1 141 ? 2.679 -3.941 -3.554 1.00 93.25 141 TYR A N 1
ATOM 1058 C CA . TYR A 1 141 ? 2.727 -3.444 -2.180 1.00 93.25 141 TYR A CA 1
ATOM 1059 C C . TYR A 1 141 ? 1.565 -2.484 -1.871 1.00 93.25 141 TYR A C 1
ATOM 1061 O O . TYR A 1 141 ? 0.894 -2.629 -0.847 1.00 93.25 141 TYR A O 1
ATOM 1069 N N . GLN A 1 142 ? 1.296 -1.524 -2.758 1.00 93.12 142 GLN A N 1
ATOM 1070 C CA . GLN A 1 142 ? 0.198 -0.572 -2.578 1.00 93.12 142 GLN A CA 1
ATOM 1071 C C . GLN A 1 142 ? -1.176 -1.248 -2.684 1.00 93.12 142 GLN A C 1
ATOM 1073 O O . GLN A 1 142 ? -2.055 -0.979 -1.865 1.00 93.12 142 GLN A O 1
ATOM 1078 N N . CYS A 1 143 ? -1.340 -2.178 -3.626 1.00 94.31 143 CYS A N 1
ATOM 1079 C CA . CYS A 1 143 ? -2.550 -2.976 -3.787 1.00 94.31 143 CYS A CA 1
ATOM 1080 C C . CYS A 1 143 ? -2.815 -3.822 -2.539 1.00 94.31 143 CYS A C 1
ATOM 1082 O O . CYS A 1 143 ? -3.927 -3.809 -2.014 1.00 94.31 143 CYS A O 1
ATOM 1084 N N . ARG A 1 144 ? -1.789 -4.491 -1.992 1.00 95.94 144 ARG A N 1
ATOM 1085 C CA . ARG A 1 144 ? -1.888 -5.235 -0.727 1.00 95.94 144 ARG A CA 1
ATOM 1086 C C . ARG A 1 144 ? -2.420 -4.343 0.391 1.00 95.94 144 ARG A C 1
ATOM 1088 O O . ARG A 1 144 ? -3.388 -4.719 1.044 1.00 95.94 144 ARG A O 1
ATOM 1095 N N . LYS A 1 145 ? -1.839 -3.153 0.575 1.00 94.38 145 LYS A N 1
ATOM 1096 C CA . LYS A 1 145 ? -2.301 -2.196 1.590 1.00 94.38 145 LYS A CA 1
ATOM 1097 C C . LYS A 1 145 ? -3.753 -1.778 1.385 1.00 94.38 145 LYS A C 1
ATOM 1099 O O . LYS A 1 145 ? -4.491 -1.690 2.362 1.00 94.38 145 LYS A O 1
ATOM 1104 N N . ALA A 1 146 ? -4.166 -1.525 0.145 1.00 95.06 146 ALA A N 1
ATOM 1105 C CA . ALA A 1 146 ? -5.545 -1.168 -0.170 1.00 95.06 146 ALA A CA 1
ATOM 1106 C C . ALA A 1 146 ? -6.522 -2.322 0.134 1.00 95.06 146 ALA A C 1
ATOM 1108 O O . ALA A 1 146 ? -7.580 -2.089 0.719 1.00 95.06 146 ALA A O 1
ATOM 1109 N N . VAL A 1 147 ? -6.153 -3.571 -0.184 1.00 96.31 147 VAL A N 1
ATOM 1110 C CA . VAL A 1 147 ? -6.963 -4.762 0.137 1.00 96.31 147 VAL A CA 1
ATOM 1111 C C . VAL A 1 147 ? -7.053 -4.970 1.651 1.00 96.31 147 VAL A C 1
ATOM 1113 O O . VAL A 1 147 ? -8.148 -5.152 2.179 1.00 96.31 147 VAL A O 1
ATOM 1116 N N . GLU A 1 148 ? -5.927 -4.905 2.365 1.00 95.00 148 GLU A N 1
ATOM 1117 C CA . GLU A 1 148 ? -5.887 -5.016 3.829 1.00 95.00 148 GLU A CA 1
ATOM 1118 C C . GLU A 1 148 ? -6.728 -3.915 4.492 1.00 95.00 148 GLU A C 1
ATOM 1120 O O . GLU A 1 148 ? -7.506 -4.205 5.401 1.00 95.00 148 GLU A O 1
ATOM 1125 N N . ALA A 1 149 ? -6.643 -2.673 4.002 1.00 94.00 149 ALA A N 1
ATOM 1126 C CA . ALA A 1 149 ? -7.443 -1.557 4.496 1.00 94.00 149 ALA A CA 1
ATOM 1127 C C . ALA A 1 149 ? -8.947 -1.774 4.271 1.00 94.00 149 ALA A C 1
ATOM 1129 O O . ALA A 1 149 ? -9.723 -1.589 5.208 1.00 94.00 149 ALA A O 1
ATOM 1130 N N . ARG A 1 150 ? -9.364 -2.223 3.077 1.00 95.19 150 ARG A N 1
ATOM 1131 C CA . ARG A 1 150 ? -10.771 -2.560 2.792 1.00 95.19 150 ARG A CA 1
ATOM 1132 C C . ARG A 1 150 ? -11.270 -3.679 3.709 1.00 95.19 150 ARG A C 1
ATOM 1134 O O . ARG A 1 150 ? -12.354 -3.576 4.275 1.00 95.19 150 ARG A O 1
ATOM 1141 N N . ASN A 1 151 ? -10.484 -4.742 3.876 1.00 94.94 151 ASN A N 1
ATOM 1142 C CA . ASN A 1 151 ? -10.854 -5.866 4.737 1.00 94.94 151 ASN A CA 1
ATOM 1143 C C . ASN A 1 151 ? -10.976 -5.421 6.204 1.00 94.94 151 ASN A C 1
ATOM 1145 O O . ASN A 1 151 ? -11.931 -5.785 6.886 1.00 94.94 151 ASN A O 1
ATOM 1149 N N . PHE A 1 152 ? -10.052 -4.584 6.679 1.00 95.25 152 PHE A N 1
ATOM 1150 C CA . PHE A 1 152 ? -10.113 -4.012 8.021 1.00 95.25 152 PHE A CA 1
ATOM 1151 C C . PHE A 1 152 ? -11.319 -3.080 8.211 1.00 95.25 152 PHE A C 1
ATOM 1153 O O . PHE A 1 152 ? -11.977 -3.134 9.250 1.00 95.25 152 PHE A O 1
ATOM 1160 N N . GLN A 1 153 ? -11.649 -2.261 7.209 1.00 95.25 153 GLN A N 1
ATOM 1161 C CA . GLN A 1 153 ? -12.851 -1.428 7.218 1.00 95.25 153 GLN A CA 1
ATOM 1162 C C . GLN A 1 153 ? -14.111 -2.290 7.337 1.00 95.25 153 GLN A C 1
ATOM 1164 O O . GLN A 1 153 ? -14.950 -2.007 8.187 1.00 95.25 153 GLN A O 1
ATOM 1169 N N . ALA A 1 154 ? -14.217 -3.376 6.566 1.00 96.00 154 ALA A N 1
ATOM 1170 C CA . ALA A 1 154 ? -15.344 -4.303 6.649 1.00 96.00 154 ALA A CA 1
ATOM 1171 C C . ALA A 1 154 ? -15.482 -4.930 8.050 1.00 96.00 154 ALA A C 1
ATOM 1173 O O . ALA A 1 154 ? -16.582 -4.955 8.598 1.00 96.00 154 ALA A O 1
ATOM 1174 N N . LEU A 1 155 ? -14.372 -5.351 8.673 1.00 96.44 155 LEU A N 1
ATOM 1175 C CA . LEU A 1 155 ? -14.370 -5.835 10.063 1.00 96.44 155 LEU A CA 1
ATOM 1176 C C . LEU A 1 155 ? -14.840 -4.768 11.058 1.00 96.44 155 LEU A C 1
ATOM 1178 O O . LEU A 1 155 ? -15.493 -5.077 12.052 1.00 96.44 155 LEU A O 1
ATOM 1182 N N . CYS A 1 156 ? -14.484 -3.508 10.820 1.00 97.38 156 CYS A N 1
ATOM 1183 C CA . CYS A 1 156 ? -14.904 -2.405 11.669 1.00 97.38 156 CYS A CA 1
ATOM 1184 C C . CYS A 1 156 ? -16.399 -2.104 11.525 1.00 97.38 156 CYS A C 1
ATOM 1186 O O . CYS A 1 156 ? -17.072 -1.926 12.536 1.00 97.38 156 CYS A O 1
ATOM 1188 N N . VAL A 1 157 ? -16.923 -2.091 10.300 1.00 96.88 157 VAL A N 1
ATOM 1189 C CA . VAL A 1 157 ? -18.364 -1.940 10.049 1.00 96.88 157 VAL A CA 1
ATOM 1190 C C . VAL A 1 157 ? -19.143 -3.077 10.716 1.00 96.88 157 VAL A C 1
ATOM 1192 O O . VAL A 1 157 ? -20.062 -2.805 11.486 1.00 96.88 157 VAL A O 1
ATOM 1195 N N . ASP A 1 158 ? -18.708 -4.330 10.540 1.00 96.88 158 ASP A N 1
ATOM 1196 C CA . ASP A 1 158 ? -19.306 -5.487 11.223 1.00 96.88 158 ASP A CA 1
ATOM 1197 C C . ASP A 1 158 ? -19.285 -5.326 12.751 1.00 96.88 158 ASP A C 1
ATOM 1199 O O . ASP A 1 158 ? -20.286 -5.573 13.417 1.00 96.88 158 ASP A O 1
ATOM 1203 N N . ALA A 1 159 ? -18.184 -4.837 13.329 1.00 96.69 159 ALA A N 1
ATOM 1204 C CA . ALA A 1 159 ? -18.093 -4.611 14.770 1.00 96.69 159 ALA A CA 1
ATOM 1205 C C . ALA A 1 159 ? -19.099 -3.562 15.284 1.00 96.69 159 ALA A C 1
ATOM 1207 O O . ALA A 1 159 ? -19.643 -3.737 16.378 1.00 96.69 159 ALA A O 1
ATOM 1208 N N . ILE A 1 160 ? -19.375 -2.497 14.518 1.00 96.88 160 ILE A N 1
ATOM 1209 C CA . ILE A 1 160 ? -20.411 -1.512 14.878 1.00 96.88 160 ILE A CA 1
ATOM 1210 C C . ILE A 1 160 ? -21.764 -2.213 15.005 1.00 96.88 160 ILE A C 1
ATOM 1212 O O . ILE A 1 160 ? -22.425 -2.097 16.042 1.00 96.88 160 ILE A O 1
ATOM 1216 N N . ASP A 1 161 ? -22.142 -2.985 13.989 1.00 95.62 161 ASP A N 1
ATOM 1217 C CA . ASP A 1 161 ? -23.442 -3.650 13.928 1.00 95.62 161 ASP A CA 1
ATOM 1218 C C . ASP A 1 161 ? -23.567 -4.794 14.935 1.00 95.62 161 ASP A C 1
ATOM 1220 O O . ASP A 1 161 ? -24.620 -4.964 15.565 1.00 95.62 161 ASP A O 1
ATOM 1224 N N . ARG A 1 162 ? -22.492 -5.563 15.119 1.00 96.06 162 ARG A N 1
ATOM 1225 C CA . ARG A 1 162 ? -22.420 -6.710 16.025 1.00 96.06 162 ARG A CA 1
ATOM 1226 C C . ARG A 1 162 ? -22.527 -6.294 17.485 1.00 96.06 162 ARG A C 1
ATOM 1228 O O . ARG A 1 162 ? -23.294 -6.899 18.230 1.00 96.06 162 ARG A O 1
ATOM 1235 N N . PHE A 1 163 ? -21.783 -5.268 17.897 1.00 95.94 163 PHE A N 1
ATOM 1236 C CA . PHE A 1 163 ? -21.750 -4.807 19.291 1.00 95.94 163 PHE A CA 1
ATOM 1237 C C . PHE A 1 163 ? -22.709 -3.649 19.572 1.00 95.94 163 PHE A C 1
ATOM 1239 O O . PHE A 1 163 ? -22.716 -3.122 20.684 1.00 95.94 163 PHE A O 1
ATOM 1246 N N . LYS A 1 164 ? -23.521 -3.260 18.578 1.00 96.25 164 LYS A N 1
ATOM 1247 C CA . LYS A 1 164 ? -24.473 -2.143 18.666 1.00 96.25 164 LYS A CA 1
ATOM 1248 C C . LYS A 1 164 ? -23.794 -0.865 19.163 1.00 96.25 164 LYS A C 1
ATOM 1250 O O . LYS A 1 164 ? -24.311 -0.163 20.031 1.00 96.25 164 LYS A O 1
ATOM 1255 N N . LEU A 1 165 ? -22.607 -0.586 18.624 1.00 96.44 165 LEU A N 1
ATOM 1256 C CA . LEU A 1 165 ? -21.842 0.600 18.988 1.00 96.44 165 LEU A CA 1
ATOM 1257 C C . LEU A 1 165 ? -22.574 1.839 18.476 1.00 96.44 165 LEU A C 1
ATOM 1259 O O . LEU A 1 165 ? -22.766 2.014 17.276 1.00 96.44 165 LEU A O 1
ATOM 1263 N N . ALA A 1 166 ? -22.973 2.706 19.397 1.00 97.31 166 ALA A N 1
ATOM 1264 C CA . ALA A 1 166 ? -23.725 3.916 19.103 1.00 97.31 166 ALA A CA 1
ATOM 1265 C C . ALA A 1 166 ? -23.185 5.094 19.918 1.00 97.31 166 ALA A C 1
ATOM 1267 O O . ALA A 1 166 ? -22.495 4.910 20.925 1.00 97.31 166 ALA A O 1
ATOM 1268 N N . VAL A 1 167 ? -23.526 6.315 19.504 1.00 97.88 167 VAL A N 1
ATOM 1269 C CA . VAL A 1 167 ? -23.255 7.521 20.297 1.00 97.88 167 VAL A CA 1
ATOM 1270 C C . VAL A 1 167 ? -23.852 7.357 21.695 1.00 97.88 167 VAL A C 1
ATOM 1272 O O . VAL A 1 167 ? -25.001 6.951 21.854 1.00 97.88 167 VAL A O 1
ATOM 1275 N N . GLY A 1 168 ? -23.056 7.657 22.717 1.00 97.38 168 GLY A N 1
ATOM 1276 C CA . GLY A 1 168 ? -23.424 7.480 24.118 1.00 97.38 168 GLY A CA 1
ATOM 1277 C C . GLY A 1 168 ? -23.126 6.092 24.687 1.00 97.38 168 GLY A C 1
ATOM 1278 O O . GLY A 1 168 ? -23.267 5.920 25.895 1.00 97.38 168 GLY A O 1
ATOM 1279 N N . PHE A 1 169 ? -22.665 5.123 23.885 1.00 97.31 169 PHE A N 1
ATOM 1280 C CA . PHE A 1 169 ? -22.188 3.839 24.406 1.00 97.31 169 PHE A CA 1
ATOM 1281 C C . PHE A 1 169 ? -21.067 4.070 25.427 1.00 97.31 169 PHE A C 1
ATOM 1283 O O . PHE A 1 169 ? -20.098 4.779 25.141 1.00 97.31 169 PHE A O 1
ATOM 1290 N N . VAL A 1 170 ? -21.190 3.464 26.611 1.00 96.50 170 VAL A N 1
ATOM 1291 C CA . VAL A 1 170 ? -20.237 3.627 27.714 1.00 96.50 170 VAL A CA 1
ATOM 1292 C C . VAL A 1 170 ? -19.567 2.299 28.031 1.00 96.50 170 VAL A C 1
ATOM 1294 O O . VAL A 1 170 ? -20.214 1.360 28.485 1.00 96.50 170 VAL A O 1
ATOM 1297 N N . HIS A 1 171 ? -18.245 2.263 27.900 1.00 95.50 171 HIS A N 1
ATOM 1298 C CA . HIS A 1 171 ? -17.417 1.205 28.459 1.00 95.50 171 HIS A CA 1
ATOM 1299 C C . HIS A 1 171 ? -16.818 1.669 29.794 1.00 95.50 171 HIS A C 1
ATOM 1301 O O . HIS A 1 171 ? -16.122 2.689 29.864 1.00 95.50 171 HIS A O 1
ATOM 1307 N N . LYS A 1 172 ? -17.098 0.918 30.864 1.00 92.94 172 LYS A N 1
ATOM 1308 C CA . LYS A 1 172 ? -16.494 1.097 32.191 1.00 92.94 172 LYS A CA 1
ATOM 1309 C C . LYS A 1 172 ? -15.510 -0.040 32.428 1.00 92.94 172 LYS A C 1
ATOM 1311 O O . LYS A 1 172 ? -15.901 -1.200 32.363 1.00 92.94 172 LYS A O 1
ATOM 1316 N N . GLY A 1 173 ? -14.262 0.289 32.731 1.00 88.38 173 GLY A N 1
ATOM 1317 C CA . GLY A 1 173 ? -13.201 -0.705 32.856 1.00 88.38 173 GLY A CA 1
ATOM 1318 C C . GLY A 1 173 ? -11.859 -0.151 32.411 1.00 88.38 173 GLY A C 1
ATOM 1319 O O . GLY A 1 173 ? -11.766 0.996 31.976 1.00 88.38 173 GLY A O 1
ATOM 1320 N N . ALA A 1 174 ? -10.810 -0.954 32.562 1.00 90.25 174 ALA A N 1
ATOM 1321 C CA . ALA A 1 174 ? -9.485 -0.590 32.087 1.00 90.25 174 ALA A CA 1
ATOM 1322 C C . ALA A 1 174 ? -9.446 -0.667 30.555 1.00 90.25 174 ALA A C 1
ATOM 1324 O O . ALA A 1 174 ? -9.432 -1.753 29.988 1.00 90.25 174 ALA A O 1
ATOM 1325 N N . PHE A 1 175 ? -9.389 0.488 29.898 1.00 93.81 175 PHE A N 1
ATOM 1326 C CA . PHE A 1 175 ? -9.190 0.595 28.456 1.00 93.81 175 PHE A CA 1
ATOM 1327 C C . PHE A 1 175 ? -7.769 1.087 28.179 1.00 93.81 175 PHE A C 1
ATOM 1329 O O . PHE A 1 175 ? -7.419 2.220 28.531 1.00 93.81 175 PHE A O 1
ATOM 1336 N N . SER A 1 176 ? -6.934 0.238 27.582 1.00 90.94 176 SER A N 1
ATOM 1337 C CA . SER A 1 176 ? -5.555 0.582 27.238 1.00 90.94 176 SER A CA 1
ATOM 1338 C C . SER A 1 176 ? -5.490 1.239 25.859 1.00 90.94 176 SER A C 1
ATOM 1340 O O . SER A 1 176 ? -5.975 0.717 24.855 1.00 90.94 176 SER A O 1
ATOM 1342 N N . CYS A 1 177 ? -4.882 2.421 25.790 1.00 87.69 177 CYS A N 1
ATOM 1343 C CA . CYS A 1 177 ? -4.611 3.069 24.516 1.00 87.69 177 CYS A CA 1
ATOM 1344 C C . CYS A 1 177 ? -3.348 3.928 24.575 1.00 87.69 177 CYS A C 1
ATOM 1346 O O . CYS A 1 177 ? -3.234 4.844 25.393 1.00 87.69 177 CYS A O 1
ATOM 1348 N N . GLY A 1 178 ? -2.409 3.655 23.664 1.00 82.69 178 GLY A N 1
ATOM 1349 C CA . GLY A 1 178 ? -1.084 4.266 23.695 1.00 82.69 178 GLY A CA 1
ATOM 1350 C C . GLY A 1 178 ? -0.397 3.963 25.026 1.00 82.69 178 GLY A C 1
ATOM 1351 O O . GLY A 1 178 ? -0.382 2.821 25.471 1.00 82.69 178 GLY A O 1
ATOM 1352 N N . SER A 1 179 ? 0.120 4.997 25.690 1.00 77.19 179 SER A N 1
ATOM 1353 C CA . SER A 1 179 ? 0.745 4.889 27.015 1.00 77.19 179 SER A CA 1
ATOM 1354 C C . SER A 1 179 ? -0.229 5.066 28.192 1.00 77.19 179 SER A C 1
ATOM 1356 O O . SER A 1 179 ? 0.199 5.129 29.344 1.00 77.19 179 SER A O 1
ATOM 1358 N N . GLY A 1 180 ? -1.536 5.203 27.938 1.00 87.44 180 GLY A N 1
ATOM 1359 C CA . GLY A 1 180 ? -2.540 5.489 28.963 1.00 87.44 180 GLY A CA 1
ATOM 1360 C C . GLY A 1 180 ? -3.507 4.335 29.220 1.00 87.44 180 GLY A C 1
ATOM 1361 O O . GLY A 1 180 ? -3.925 3.644 28.294 1.00 87.44 180 GLY A O 1
ATOM 1362 N N . ILE A 1 181 ? -3.923 4.193 30.481 1.00 93.44 181 ILE A N 1
ATOM 1363 C CA . ILE A 1 181 ? -5.082 3.388 30.880 1.00 93.44 181 ILE A CA 1
ATOM 1364 C C . ILE A 1 181 ? -6.202 4.348 31.282 1.00 93.44 181 ILE A C 1
ATOM 1366 O O . ILE A 1 181 ? -6.001 5.247 32.106 1.00 93.44 181 ILE A O 1
ATOM 1370 N N . PHE A 1 182 ? -7.374 4.163 30.688 1.00 94.75 182 PHE A N 1
ATOM 1371 C CA . PHE A 1 182 ? -8.577 4.947 30.949 1.00 94.75 182 PHE A CA 1
ATOM 1372 C C . PHE A 1 182 ? -9.584 4.090 31.712 1.00 94.75 182 PHE A C 1
ATOM 1374 O O . PHE A 1 182 ? -9.625 2.882 31.516 1.00 94.75 182 PHE A O 1
ATOM 1381 N N . SER A 1 183 ? -10.357 4.701 32.613 1.00 94.31 183 SER A N 1
ATOM 1382 C CA . SER A 1 183 ? -11.362 3.999 33.428 1.00 94.31 183 SER A CA 1
ATOM 1383 C C . SER A 1 183 ? -12.765 4.056 32.830 1.00 94.31 183 SER A C 1
ATOM 1385 O O . SER A 1 183 ? -13.616 3.227 33.151 1.00 94.31 183 SER A O 1
ATOM 1387 N N . THR A 1 184 ? -13.013 5.073 32.006 1.00 94.94 184 THR A N 1
ATOM 1388 C CA . THR A 1 184 ? -14.296 5.295 31.345 1.00 94.94 184 THR A CA 1
ATOM 1389 C C . THR A 1 184 ? -14.035 5.736 29.920 1.00 94.94 184 THR A C 1
ATOM 1391 O O . THR A 1 184 ? -13.242 6.656 29.692 1.00 94.94 184 THR A O 1
ATOM 1394 N N . VAL A 1 185 ? -14.732 5.106 28.983 1.00 96.62 185 VAL A N 1
ATOM 1395 C CA . VAL A 1 185 ? -14.729 5.464 27.569 1.00 96.62 185 VAL A CA 1
ATOM 1396 C C . VAL A 1 185 ? -16.170 5.625 27.114 1.00 96.62 185 VAL A C 1
ATOM 1398 O O . VAL A 1 185 ? -16.999 4.756 27.369 1.00 96.62 185 VAL A O 1
ATOM 1401 N N . VAL A 1 186 ? -16.469 6.744 26.464 1.00 97.31 186 VAL A N 1
ATOM 1402 C CA . VAL A 1 186 ? -17.785 7.045 25.897 1.00 97.31 186 VAL A CA 1
ATOM 1403 C C . VAL A 1 186 ? -17.626 7.273 24.404 1.00 97.31 186 VAL A C 1
ATOM 1405 O O . VAL A 1 186 ? -16.773 8.061 24.003 1.00 97.31 186 VAL A O 1
ATOM 1408 N N . ILE A 1 187 ? -18.440 6.615 23.585 1.00 98.06 187 ILE A N 1
ATOM 1409 C CA . ILE A 1 187 ? -18.489 6.893 22.148 1.00 98.06 187 ILE A CA 1
ATOM 1410 C C . ILE A 1 187 ? -19.204 8.230 21.943 1.00 98.06 187 ILE A C 1
ATOM 1412 O O . ILE A 1 187 ? -20.364 8.378 22.323 1.00 98.06 187 ILE A O 1
ATOM 1416 N N . SER A 1 188 ? -18.515 9.215 21.372 1.00 97.44 188 SER A N 1
ATOM 1417 C CA . SER A 1 188 ? -19.079 10.537 21.081 1.00 97.44 188 SER A CA 1
ATOM 1418 C C . SER A 1 188 ? -19.569 10.676 19.644 1.00 97.44 188 SER A C 1
ATOM 1420 O O . SER A 1 188 ? -20.473 11.466 19.396 1.00 97.44 188 SER A O 1
ATOM 1422 N N . GLU A 1 189 ? -19.023 9.889 18.719 1.00 97.88 189 GLU A N 1
ATOM 1423 C CA . GLU A 1 189 ? -19.400 9.901 17.305 1.00 97.88 189 GLU A CA 1
ATOM 1424 C C . GLU A 1 189 ? -19.154 8.523 16.684 1.00 97.88 189 GLU A C 1
ATOM 1426 O O . GLU A 1 189 ? -18.225 7.813 17.082 1.00 97.88 189 GLU A O 1
ATOM 1431 N N . VAL A 1 190 ? -19.976 8.146 15.705 1.00 97.62 190 VAL A N 1
ATOM 1432 C CA . VAL A 1 190 ? -19.840 6.896 14.948 1.00 97.62 190 VAL A CA 1
ATOM 1433 C C . VAL A 1 190 ? -19.811 7.233 13.464 1.00 97.62 190 VAL A C 1
ATOM 1435 O O . VAL A 1 190 ? -20.749 7.830 12.943 1.00 97.62 190 VAL A O 1
ATOM 1438 N N . PHE A 1 191 ? -18.746 6.823 12.783 1.00 96.88 191 PHE A N 1
ATOM 1439 C CA . PHE A 1 191 ? -18.572 6.969 11.344 1.00 96.88 191 PHE A CA 1
ATOM 1440 C C . PHE A 1 191 ? -18.897 5.629 10.679 1.00 96.88 191 PHE A C 1
ATOM 1442 O O . PHE A 1 191 ? -18.008 4.803 10.467 1.00 96.88 191 PHE A O 1
ATOM 1449 N N . SER A 1 192 ? -20.179 5.397 10.385 1.00 93.12 192 SER A N 1
ATOM 1450 C CA . SER A 1 192 ? -20.680 4.118 9.859 1.00 93.12 192 SER A CA 1
ATOM 1451 C C . SER A 1 192 ? -19.993 3.694 8.560 1.00 93.12 192 SER A C 1
ATOM 1453 O O . SER A 1 192 ? -19.617 2.537 8.429 1.00 93.12 192 SER A O 1
ATOM 1455 N N . GLU A 1 193 ? -19.751 4.625 7.635 1.00 92.25 193 GLU A N 1
ATOM 1456 C CA . GLU A 1 193 ? -19.123 4.315 6.343 1.00 92.25 193 GLU A CA 1
ATOM 1457 C C . GLU A 1 193 ? -17.671 3.841 6.486 1.00 92.25 193 GLU A C 1
ATOM 1459 O O . GLU A 1 193 ? -17.260 2.883 5.837 1.00 92.25 193 GLU A O 1
ATOM 1464 N N . SER A 1 194 ? -16.881 4.483 7.351 1.00 91.94 194 SER A N 1
ATOM 1465 C CA . SER A 1 194 ? -15.472 4.123 7.571 1.00 91.94 194 SER A CA 1
ATOM 1466 C C . SER A 1 194 ? -15.276 3.048 8.645 1.00 91.94 194 SER A C 1
ATOM 1468 O O . SER A 1 194 ? -14.150 2.604 8.869 1.00 91.94 194 SER A O 1
ATOM 1470 N N . GLY A 1 195 ? -16.342 2.657 9.349 1.00 95.19 195 GLY A N 1
ATOM 1471 C CA . GLY A 1 195 ? -16.281 1.755 10.497 1.00 95.19 195 GLY A CA 1
ATOM 1472 C C . GLY A 1 195 ? -15.576 2.353 11.726 1.00 95.19 195 GLY A C 1
ATOM 1473 O O . GLY A 1 195 ? -15.205 1.623 12.642 1.00 95.19 195 GLY A O 1
ATOM 1474 N N . SER A 1 196 ? -15.324 3.661 11.773 1.00 96.75 196 SER A N 1
ATOM 1475 C CA . SER A 1 196 ? -14.572 4.285 12.872 1.00 96.75 196 SER A CA 1
ATOM 1476 C C . SER A 1 196 ? -15.485 4.846 13.962 1.00 96.75 196 SER A C 1
ATOM 1478 O O . SER A 1 196 ? -16.618 5.237 13.704 1.00 96.75 196 SER A O 1
ATOM 1480 N N . VAL A 1 197 ? -14.979 4.940 15.191 1.00 97.38 197 VAL A N 1
ATOM 1481 C CA . VAL A 1 197 ? -15.674 5.561 16.328 1.00 97.38 197 VAL A CA 1
ATOM 1482 C C . VAL A 1 197 ? -14.792 6.623 16.972 1.00 97.38 197 VAL A C 1
ATOM 1484 O O . VAL A 1 197 ? -13.588 6.419 17.160 1.00 97.38 197 VAL A O 1
ATOM 1487 N N . LYS A 1 198 ? -15.391 7.764 17.316 1.00 97.88 198 LYS A N 1
ATOM 1488 C CA . LYS A 1 198 ? -14.755 8.800 18.131 1.00 97.88 198 LYS A CA 1
ATOM 1489 C C . LYS A 1 198 ? -15.069 8.542 19.597 1.00 97.88 198 LYS A C 1
ATOM 1491 O O . LYS A 1 198 ? -16.217 8.309 19.971 1.00 97.88 198 LYS A O 1
ATOM 1496 N N . LEU A 1 199 ? -14.039 8.581 20.428 1.00 97.00 199 LEU A N 1
ATOM 1497 C CA . LEU A 1 199 ? -14.092 8.224 21.837 1.00 97.00 199 LEU A CA 1
ATOM 1498 C C . LEU A 1 199 ? -13.728 9.422 22.709 1.00 97.00 199 LEU A C 1
ATOM 1500 O O . LEU A 1 199 ? -12.730 10.097 22.462 1.00 97.00 199 LEU A O 1
ATOM 1504 N N . HIS A 1 200 ? -14.484 9.622 23.785 1.00 96.44 200 HIS A N 1
ATOM 1505 C CA . HIS A 1 200 ? -14.109 10.447 24.926 1.00 96.44 200 HIS A CA 1
ATOM 1506 C C . HIS A 1 200 ? -13.679 9.542 26.075 1.00 96.44 200 HIS A C 1
ATOM 1508 O O . HIS A 1 200 ? -14.463 8.756 26.602 1.00 96.44 200 HIS A O 1
ATOM 1514 N N . MET A 1 201 ? -12.422 9.663 26.480 1.00 95.62 201 MET A N 1
ATOM 1515 C CA . MET A 1 201 ? -11.798 8.806 27.479 1.00 95.62 201 MET A CA 1
ATOM 1516 C C . MET A 1 201 ? -11.447 9.613 28.726 1.00 95.62 201 MET A C 1
ATOM 1518 O O . MET A 1 201 ? -11.043 10.774 28.645 1.00 95.62 201 MET A O 1
ATOM 1522 N N . THR A 1 202 ? -11.590 9.014 29.904 1.00 95.38 202 THR A N 1
ATOM 1523 C CA . THR A 1 202 ? -11.263 9.650 31.190 1.00 95.38 202 THR A CA 1
ATOM 1524 C C . THR A 1 202 ? -10.424 8.706 32.042 1.00 95.38 202 THR A C 1
ATOM 1526 O O . THR A 1 202 ? -10.722 7.515 32.150 1.00 95.38 202 THR A O 1
ATOM 1529 N N . LYS A 1 203 ? -9.343 9.229 32.630 1.00 93.44 203 LYS A N 1
ATOM 1530 C CA . LYS A 1 203 ? -8.497 8.480 33.570 1.00 93.44 203 LYS A CA 1
ATOM 1531 C C . LYS A 1 203 ? -9.119 8.490 34.963 1.00 93.44 203 LYS A C 1
ATOM 1533 O O . LYS A 1 203 ? -9.755 9.468 35.355 1.00 93.44 203 LYS A O 1
ATOM 1538 N N . ARG A 1 204 ? -8.873 7.438 35.744 1.00 91.69 204 ARG A N 1
ATOM 1539 C CA . ARG A 1 204 ? -9.365 7.354 37.124 1.00 91.69 204 ARG A CA 1
ATOM 1540 C C . ARG A 1 204 ? -8.854 8.541 37.948 1.00 91.69 204 ARG A C 1
ATOM 1542 O O . ARG A 1 204 ? -7.658 8.811 37.949 1.00 91.69 204 ARG A O 1
ATOM 1549 N N . GLY A 1 205 ? -9.760 9.239 38.633 1.00 88.88 205 GLY A N 1
ATOM 1550 C CA . GLY A 1 205 ? -9.423 10.390 39.482 1.00 88.88 205 GLY A CA 1
ATOM 1551 C C . GLY A 1 205 ? -9.032 11.666 38.727 1.00 88.88 205 GLY A C 1
ATOM 1552 O O . GLY A 1 205 ? -8.613 12.630 39.357 1.00 88.88 205 GLY A O 1
ATOM 1553 N N . SER A 1 206 ? -9.164 11.702 37.397 1.00 89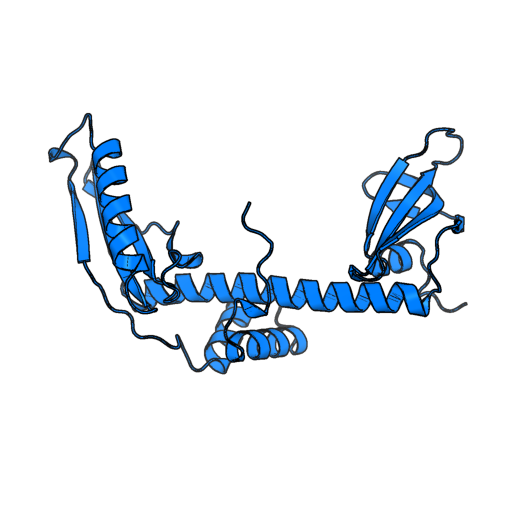.94 206 SER A N 1
ATOM 1554 C CA . SER A 1 206 ? -8.900 12.898 36.597 1.00 89.94 206 SER A CA 1
ATOM 1555 C C . SER A 1 206 ? -10.196 13.478 36.040 1.00 89.94 206 SER A C 1
ATOM 1557 O O . SER A 1 206 ? -11.028 12.747 35.513 1.00 89.94 206 SER A O 1
ATOM 1559 N N . ALA A 1 207 ? -10.338 14.803 36.091 1.00 88.06 207 ALA A N 1
ATOM 1560 C CA . ALA A 1 207 ? -11.408 15.518 35.392 1.00 88.06 207 ALA A CA 1
ATOM 1561 C C . ALA A 1 207 ? -11.098 15.740 33.896 1.00 88.06 207 ALA A C 1
ATOM 1563 O O . ALA A 1 207 ? -11.962 16.183 33.139 1.00 88.06 207 ALA A O 1
ATOM 1564 N N . LYS A 1 208 ? -9.862 15.454 33.456 1.00 92.56 208 LYS A N 1
ATOM 1565 C CA . LYS A 1 208 ? -9.428 15.684 32.076 1.00 92.56 208 LYS A CA 1
ATOM 1566 C C . LYS A 1 208 ? -10.003 14.620 31.142 1.00 92.56 208 LYS A C 1
ATOM 1568 O O . LYS A 1 208 ? -9.817 13.421 31.361 1.00 92.56 208 LYS A O 1
ATOM 1573 N N . ARG A 1 209 ? -10.638 15.081 30.064 1.00 90.75 209 ARG A N 1
ATOM 1574 C CA . ARG A 1 209 ? -11.114 14.245 28.959 1.00 90.75 209 ARG A CA 1
ATOM 1575 C C . ARG A 1 209 ? -10.068 14.188 27.850 1.00 90.75 209 ARG A C 1
ATOM 1577 O O . ARG A 1 209 ? -9.384 15.174 27.583 1.00 90.75 209 ARG A O 1
ATOM 1584 N N . TYR A 1 210 ? -9.943 13.022 27.235 1.00 94.50 210 TYR A N 1
ATOM 1585 C CA . TYR A 1 210 ? -9.055 12.755 26.109 1.00 94.50 210 TYR A CA 1
ATOM 1586 C C . TYR A 1 210 ? -9.893 12.284 24.926 1.00 94.50 210 TYR A C 1
ATOM 1588 O O . TYR A 1 210 ? -10.834 11.518 25.121 1.00 94.50 210 TYR A O 1
ATOM 1596 N N . GLU A 1 211 ? -9.543 12.717 23.720 1.00 95.12 211 GLU A N 1
ATOM 1597 C CA . GLU A 1 211 ? -10.245 12.332 22.496 1.00 95.12 211 GLU A CA 1
ATOM 1598 C C . GLU A 1 211 ? -9.369 11.440 21.622 1.00 95.12 211 GLU A C 1
ATOM 1600 O O . GLU A 1 211 ? -8.152 11.627 21.553 1.00 95.12 211 GLU A O 1
ATOM 1605 N N . LEU A 1 212 ? -9.992 10.466 20.961 1.00 94.94 212 LEU A N 1
ATOM 1606 C CA . LEU A 1 212 ? -9.339 9.592 19.994 1.00 94.94 212 LEU A CA 1
ATOM 1607 C C . LEU A 1 212 ? -10.357 9.047 18.994 1.00 94.94 212 LEU A C 1
ATOM 1609 O O . LEU A 1 212 ? -11.460 8.682 19.389 1.00 94.94 212 LEU A O 1
ATOM 1613 N N . THR A 1 213 ? -9.956 8.914 17.734 1.00 96.62 213 THR A N 1
ATOM 1614 C CA . THR A 1 213 ? -10.714 8.179 16.715 1.00 96.62 213 THR A CA 1
ATOM 1615 C C . THR A 1 213 ? -9.972 6.896 16.367 1.00 96.62 213 THR A C 1
ATOM 1617 O O . THR A 1 213 ? -8.766 6.934 16.116 1.00 96.62 213 THR A O 1
ATOM 1620 N N . LEU A 1 214 ? -10.670 5.761 16.364 1.00 95.88 214 LEU A N 1
ATOM 1621 C CA . LEU A 1 214 ? -10.114 4.474 15.940 1.00 95.88 214 LEU A CA 1
ATOM 1622 C C . LEU A 1 214 ? -11.188 3.562 15.332 1.00 95.88 214 LEU A C 1
ATOM 1624 O O . LEU A 1 214 ? -12.380 3.809 15.501 1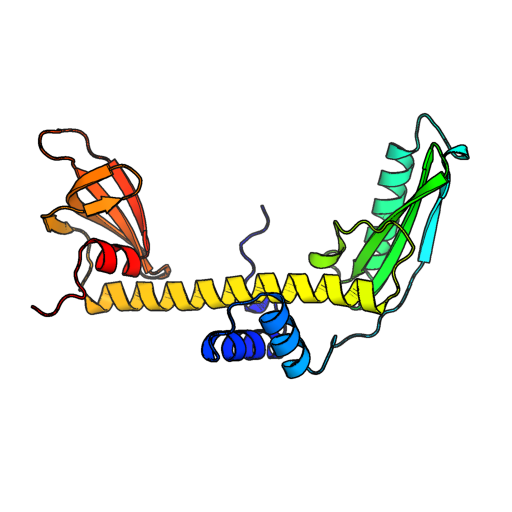.00 95.88 214 LEU A O 1
ATOM 1628 N N . GLY A 1 215 ? -10.767 2.510 14.626 1.00 96.88 215 GLY A N 1
ATOM 1629 C CA . GLY A 1 215 ? -11.678 1.526 14.034 1.00 96.88 215 GLY A CA 1
ATOM 1630 C C . GLY A 1 215 ? -12.480 0.768 15.095 1.00 96.88 215 GLY A C 1
ATOM 1631 O O . GLY A 1 215 ? -11.920 0.304 16.087 1.00 96.88 215 GLY A O 1
ATOM 1632 N N . ALA A 1 216 ? -13.784 0.606 14.887 1.00 97.31 216 ALA A N 1
ATOM 1633 C CA . ALA A 1 216 ? -14.692 -0.044 15.831 1.00 97.31 216 ALA A CA 1
ATOM 1634 C C . ALA A 1 216 ? -14.262 -1.464 16.231 1.00 97.31 216 ALA A C 1
ATOM 1636 O O . ALA A 1 216 ? -14.421 -1.845 17.390 1.00 97.31 216 ALA A O 1
ATOM 1637 N N . HIS A 1 217 ? -13.652 -2.222 15.314 1.00 97.25 217 HIS A N 1
ATOM 1638 C CA . HIS A 1 217 ? -13.105 -3.546 15.615 1.00 97.25 217 HIS A CA 1
ATOM 1639 C C . HIS A 1 217 ? -12.026 -3.488 16.711 1.00 97.25 217 HIS A C 1
ATOM 1641 O O . HIS A 1 217 ? -12.079 -4.237 17.683 1.00 97.25 217 HIS A O 1
ATOM 1647 N N . VAL A 1 218 ? -11.100 -2.529 16.609 1.00 96.31 218 VAL A N 1
ATOM 1648 C CA . VAL A 1 218 ? -10.025 -2.317 17.596 1.00 96.31 218 VAL A CA 1
ATOM 1649 C C . VAL A 1 218 ? -10.590 -1.813 18.921 1.00 96.31 218 VAL A C 1
ATOM 1651 O O . VAL A 1 218 ? -10.081 -2.162 19.986 1.00 96.31 218 VAL A O 1
ATOM 1654 N N . PHE A 1 219 ? -11.652 -1.002 18.883 1.00 96.25 219 PHE A N 1
ATOM 1655 C CA . PHE A 1 219 ? -12.360 -0.617 20.102 1.00 96.25 219 PHE A CA 1
ATOM 1656 C C . PHE A 1 219 ? -12.936 -1.850 20.801 1.00 96.25 219 PHE A C 1
ATOM 1658 O O . PHE A 1 219 ? -12.678 -2.035 21.987 1.00 96.25 219 PHE A O 1
ATOM 1665 N N . ALA A 1 220 ? -13.664 -2.699 20.072 1.00 95.56 220 ALA A N 1
ATOM 1666 C CA . ALA A 1 220 ? -14.284 -3.901 20.618 1.00 95.56 220 ALA A CA 1
ATOM 1667 C C . ALA A 1 220 ? -13.253 -4.884 21.193 1.00 95.56 220 ALA A C 1
ATOM 1669 O O . ALA A 1 220 ? -13.476 -5.444 22.265 1.00 95.56 220 ALA A O 1
ATOM 1670 N N . GLU A 1 221 ? -12.101 -5.039 20.536 1.00 94.25 221 GLU A N 1
ATOM 1671 C CA . GLU A 1 221 ? -10.981 -5.843 21.032 1.00 94.25 221 GLU A CA 1
ATOM 1672 C C . GLU A 1 221 ? -10.431 -5.284 22.352 1.00 94.25 221 GLU A C 1
ATOM 1674 O O . GLU A 1 221 ? -10.367 -5.991 23.356 1.00 94.25 221 GLU A O 1
ATOM 1679 N N . ARG A 1 222 ? -10.112 -3.985 22.396 1.00 93.88 222 ARG A N 1
ATOM 1680 C CA . ARG A 1 222 ? -9.545 -3.333 23.592 1.00 93.88 222 ARG A CA 1
ATOM 1681 C C . ARG A 1 222 ? -10.526 -3.203 24.750 1.00 93.88 222 ARG A C 1
ATOM 1683 O O . ARG A 1 222 ? -10.107 -3.172 25.902 1.00 93.88 222 ARG A O 1
ATOM 1690 N N . ALA A 1 223 ? -11.816 -3.105 24.451 1.00 93.19 223 ALA A N 1
ATOM 1691 C CA . ALA A 1 223 ? -12.894 -3.118 25.431 1.00 93.19 223 ALA A CA 1
ATOM 1692 C C . ALA A 1 223 ? -13.293 -4.548 25.848 1.00 93.19 223 ALA A C 1
ATOM 1694 O O . ALA A 1 223 ? -14.216 -4.706 26.647 1.00 93.19 223 ALA A O 1
ATOM 1695 N N . ASN A 1 224 ? -12.602 -5.572 25.328 1.00 93.06 224 ASN A N 1
ATOM 1696 C CA . ASN A 1 224 ? -12.831 -6.989 25.600 1.00 93.06 224 ASN A CA 1
ATOM 1697 C C . ASN A 1 224 ? -14.278 -7.445 25.319 1.00 93.06 224 ASN A C 1
ATOM 1699 O O . ASN A 1 224 ? -14.826 -8.281 26.032 1.00 93.06 224 ASN A O 1
ATOM 1703 N N . LEU A 1 225 ? -14.910 -6.892 24.278 1.00 92.62 225 LEU A N 1
ATOM 1704 C CA . LEU A 1 225 ? -16.300 -7.207 23.913 1.00 92.62 225 LEU A CA 1
ATOM 1705 C C . LEU A 1 225 ? -16.445 -8.568 23.215 1.00 92.62 225 LEU A C 1
ATOM 1707 O O . LEU A 1 225 ? -17.553 -9.076 23.087 1.00 92.62 225 LEU A O 1
ATOM 1711 N N . PHE A 1 226 ? -15.339 -9.159 22.755 1.00 88.56 226 PHE A N 1
ATOM 1712 C CA . PHE A 1 226 ? -15.327 -10.485 22.129 1.00 88.56 226 PHE A CA 1
ATOM 1713 C C . PHE A 1 226 ? -15.316 -11.643 23.135 1.00 88.56 226 PHE A C 1
ATOM 1715 O O . PHE A 1 226 ? -15.490 -12.790 22.721 1.00 88.56 226 PHE A O 1
ATOM 1722 N N . ALA A 1 227 ? -15.094 -11.376 24.426 1.00 81.19 227 ALA A N 1
ATOM 1723 C CA . ALA A 1 227 ? -15.143 -12.417 25.442 1.00 81.19 227 ALA A CA 1
ATOM 1724 C C . ALA A 1 227 ? -16.577 -12.974 25.555 1.00 81.19 227 ALA A C 1
ATOM 1726 O O . ALA A 1 227 ? -17.527 -12.184 25.553 1.00 81.19 227 ALA A O 1
ATOM 1727 N N . PRO A 1 228 ? -16.761 -14.306 25.635 1.00 62.81 228 PRO A N 1
ATOM 1728 C CA . PRO A 1 228 ? -18.073 -14.874 25.917 1.00 62.81 228 PRO A CA 1
ATOM 1729 C C . PRO A 1 228 ? -18.563 -14.347 27.270 1.00 62.81 228 PRO A C 1
ATOM 1731 O O . PRO A 1 228 ? -17.808 -14.351 28.245 1.00 62.81 228 PRO A O 1
ATOM 1734 N N . VAL A 1 229 ? -19.802 -13.847 27.280 1.00 51.50 229 VAL A N 1
ATOM 1735 C CA . VAL A 1 229 ? -20.525 -13.432 28.492 1.00 51.50 229 VAL A CA 1
ATOM 1736 C C . VAL A 1 229 ? -20.845 -14.654 29.341 1.00 51.50 229 VAL A C 1
ATOM 1738 O O . VAL A 1 229 ? -21.268 -15.671 28.745 1.00 51.50 229 VAL A O 1
#